Protein AF-A0A9P9ISW2-F1 (afdb_monomer_lite)

pLDDT: mean 71.32, std 23.8, range [22.38, 96.31]

Foldseek 3Di:
DDDPPPDPDPPVVVVVPPDPDDPPPDDDQPVPPPQPPDLVSNLVVVVVPLVPPWKKKKKFKDAPVQVVLVCVQFVDPVRLAPAQECVSRPADPQHPHTDMDMWIFNDGDSQKTKTAAPPALVTRPRRIGIYRDQCSRHHDSTGMGMDTDDPDPVVDDPSRNVSVVVVVQVVVVVVCVVPVCLQQFWFADPVPRDIDRNVQWDDDQQWTQDNPPRDIDGDDPVRSVVSVCVVVVNPPDD

InterPro domains:
  IPR038765 Papain-like cysteine peptidase superfamily [SSF54001] (91-131)

Organism: NCBI:txid1079267

Radius of gyration: 23.69 Å; chains: 1; bounding box: 65×44×61 Å

Secondary structure (DSSP, 8-state):
--------SSHHHHHHHS-----SSPPPPTT--PPPSSHHHHHHHHHTTSSSS-EEEEEEEEEHHHHHHHHHHHTSTTTTTSEE-TTTS----S---EEEEEEEEEEEETTEEEEE-SS-TTSTBTTEEEESSGGGG-BTTB--EEEEE-SSGGGS-HHHHHHHHHHHHHHHHHHHHH-GGGGTSEEE-TTT--EEEGGG-EEETTEEE-TTT--EEPPPHHHHHHHHHHHTT-S---

Structure (mmCIF, N/CA/C/O backbone):
data_AF-A0A9P9ISW2-F1
#
_entry.id   AF-A0A9P9ISW2-F1
#
loop_
_atom_site.group_PDB
_atom_site.id
_atom_site.type_symbol
_atom_site.label_atom_id
_atom_site.label_alt_id
_atom_site.label_comp_id
_atom_site.label_asym_id
_atom_site.label_entity_id
_atom_site.label_seq_id
_atom_site.pdbx_PDB_ins_code
_atom_site.Cartn_x
_atom_site.Cartn_y
_atom_site.Cartn_z
_atom_site.occupancy
_atom_site.B_iso_or_equiv
_atom_site.auth_seq_id
_atom_site.auth_comp_id
_atom_site.auth_asym_id
_atom_site.auth_atom_id
_atom_site.pdbx_PDB_model_num
ATOM 1 N N . MET A 1 1 ? -22.249 -27.463 6.776 1.00 26.59 1 MET A N 1
ATOM 2 C CA . MET A 1 1 ? -22.679 -26.104 6.376 1.00 26.59 1 MET A CA 1
ATOM 3 C C . MET A 1 1 ? -21.881 -25.078 7.175 1.00 26.59 1 MET A C 1
ATOM 5 O O . MET A 1 1 ? -22.293 -24.690 8.258 1.00 26.59 1 MET A O 1
ATOM 9 N N . GLN A 1 2 ? -20.700 -24.697 6.683 1.00 23.91 2 GLN A N 1
ATOM 10 C CA . GLN A 1 2 ? -19.899 -23.604 7.244 1.00 23.91 2 GLN A CA 1
ATOM 11 C C . GLN A 1 2 ? -20.317 -22.311 6.547 1.00 23.91 2 GLN A C 1
ATOM 13 O O . GLN A 1 2 ? -20.215 -22.201 5.327 1.00 23.91 2 GLN A O 1
ATOM 18 N N . ARG A 1 3 ? -20.839 -21.352 7.314 1.00 23.31 3 ARG A N 1
ATOM 19 C CA . ARG A 1 3 ? -21.157 -20.014 6.814 1.00 23.31 3 ARG A CA 1
ATOM 20 C C . ARG A 1 3 ? -19.846 -19.250 6.625 1.00 23.31 3 ARG A C 1
ATOM 22 O O . ARG A 1 3 ? -19.154 -18.959 7.596 1.00 23.31 3 ARG A O 1
ATOM 29 N N . CYS A 1 4 ? -19.502 -18.957 5.372 1.00 22.38 4 CYS A N 1
ATOM 30 C CA . CYS A 1 4 ? -18.438 -18.027 5.014 1.00 22.38 4 CYS A CA 1
ATOM 31 C C . CYS A 1 4 ? -18.773 -16.632 5.560 1.00 22.38 4 CYS A C 1
ATOM 33 O O . CYS A 1 4 ? -19.781 -16.039 5.179 1.00 22.38 4 CYS A O 1
ATOM 35 N N . GLY A 1 5 ? -17.920 -16.108 6.442 1.00 24.64 5 GLY A N 1
ATOM 36 C CA . GLY A 1 5 ? -17.960 -14.721 6.899 1.00 24.64 5 GLY A CA 1
ATOM 37 C C . GLY A 1 5 ? -17.538 -13.773 5.778 1.00 24.64 5 GLY A C 1
ATOM 38 O O . GLY A 1 5 ? -16.369 -13.406 5.660 1.00 24.64 5 GLY A O 1
ATOM 39 N N . ALA A 1 6 ? -18.496 -13.388 4.940 1.00 27.53 6 ALA A N 1
ATOM 40 C CA . ALA A 1 6 ? -18.367 -12.293 3.993 1.00 27.53 6 ALA A CA 1
ATOM 41 C C . ALA A 1 6 ? -18.384 -10.961 4.764 1.00 27.53 6 ALA A C 1
ATOM 43 O O . ALA A 1 6 ? -19.437 -10.376 4.983 1.00 27.53 6 ALA A O 1
ATOM 44 N N . GLY A 1 7 ? -17.220 -10.507 5.237 1.00 25.61 7 GLY A N 1
ATOM 45 C CA . GLY A 1 7 ? -17.133 -9.250 5.997 1.00 25.61 7 GLY A CA 1
ATOM 46 C C . GLY A 1 7 ? -15.805 -8.495 5.922 1.00 25.61 7 GLY A C 1
ATOM 47 O O . GLY A 1 7 ? -15.682 -7.437 6.525 1.00 25.61 7 GLY A O 1
ATOM 48 N N . ARG A 1 8 ? -14.795 -8.988 5.191 1.00 31.09 8 ARG A N 1
ATOM 49 C CA . ARG A 1 8 ? -13.430 -8.415 5.227 1.00 31.09 8 ARG A CA 1
ATOM 50 C C . ARG A 1 8 ? -12.858 -8.001 3.866 1.00 31.09 8 ARG A C 1
ATOM 52 O O . ARG A 1 8 ? -11.647 -7.966 3.700 1.00 31.09 8 ARG A O 1
ATOM 59 N N . ILE A 1 9 ? -13.706 -7.663 2.891 1.00 29.75 9 ILE A N 1
ATOM 60 C CA . ILE A 1 9 ? -13.245 -7.291 1.534 1.00 29.75 9 ILE A CA 1
ATOM 61 C C . ILE A 1 9 ? -13.135 -5.765 1.313 1.00 29.75 9 ILE A C 1
ATOM 63 O O . ILE A 1 9 ? -12.538 -5.328 0.336 1.00 29.75 9 ILE A O 1
ATOM 67 N N . LEU A 1 10 ? -13.593 -4.910 2.233 1.00 27.02 10 LEU A N 1
ATOM 68 C CA . LEU A 1 10 ? -13.754 -3.476 1.929 1.00 27.02 10 LEU A CA 1
ATOM 69 C C . LEU A 1 10 ? -12.647 -2.507 2.387 1.00 27.02 10 LEU A C 1
ATOM 71 O O . LEU A 1 10 ? -12.771 -1.314 2.122 1.00 27.02 10 LEU A O 1
ATOM 75 N N . LEU A 1 11 ? -11.542 -2.956 2.997 1.00 30.47 11 LEU A N 1
ATOM 76 C CA . LEU A 1 11 ? -10.527 -2.011 3.510 1.00 30.47 11 LEU A CA 1
ATOM 77 C C . LEU A 1 11 ? -9.291 -1.807 2.618 1.00 30.47 11 LEU A C 1
ATOM 79 O O . LEU A 1 11 ? -8.628 -0.779 2.734 1.00 30.47 11 LEU A O 1
ATOM 83 N N . ALA A 1 12 ? -9.003 -2.723 1.689 1.00 27.59 12 ALA A N 1
ATOM 84 C CA . ALA A 1 12 ? -7.865 -2.565 0.777 1.00 27.59 12 ALA A CA 1
ATOM 85 C C . ALA A 1 12 ? -8.138 -1.520 -0.325 1.00 27.59 12 ALA A C 1
ATOM 87 O O . ALA A 1 12 ? -7.242 -0.769 -0.702 1.00 27.59 12 ALA A O 1
ATOM 88 N N . ALA A 1 13 ? -9.387 -1.413 -0.794 1.00 26.25 13 ALA A N 1
ATOM 89 C CA . ALA A 1 13 ? -9.768 -0.449 -1.829 1.00 26.25 13 ALA A CA 1
ATOM 90 C C . ALA A 1 13 ? -9.869 0.995 -1.295 1.00 26.25 13 ALA A C 1
ATOM 92 O O . ALA A 1 13 ? -9.507 1.938 -1.993 1.00 26.25 13 ALA A O 1
ATOM 93 N N . ALA A 1 14 ? -10.277 1.181 -0.033 1.00 26.55 14 ALA A N 1
ATOM 94 C CA . ALA A 1 14 ? -10.439 2.510 0.563 1.00 26.55 14 ALA A CA 1
ATOM 95 C C . ALA A 1 14 ? -9.102 3.232 0.833 1.00 26.55 14 ALA A C 1
ATOM 97 O O . ALA A 1 14 ? -9.054 4.462 0.816 1.00 26.55 14 ALA A O 1
ATOM 98 N N . LEU A 1 15 ? -8.003 2.492 1.029 1.00 30.33 15 LEU A N 1
ATOM 99 C CA . LEU A 1 15 ? -6.664 3.070 1.207 1.00 30.33 15 LEU A CA 1
ATOM 100 C C . LEU A 1 15 ? -6.011 3.509 -0.114 1.00 30.33 15 LEU A C 1
ATOM 102 O O . LEU A 1 15 ? -5.122 4.352 -0.090 1.00 30.33 15 LEU A O 1
ATOM 106 N N . CYS A 1 16 ? -6.478 3.010 -1.264 1.00 27.55 16 CYS A N 1
ATOM 107 C CA . CYS A 1 16 ? -6.003 3.467 -2.575 1.00 27.55 16 CYS A CA 1
ATOM 108 C C . CYS A 1 16 ? -6.598 4.826 -2.990 1.00 27.55 16 CYS A C 1
ATOM 110 O O . CYS A 1 16 ? -5.984 5.549 -3.770 1.00 27.55 16 CYS A O 1
ATOM 112 N N . SER A 1 17 ? -7.762 5.211 -2.453 1.00 26.41 17 SER A N 1
ATOM 113 C CA . SER A 1 17 ? -8.453 6.458 -2.828 1.00 26.41 17 SER A CA 1
ATOM 114 C C . SER A 1 17 ? -8.320 7.596 -1.808 1.00 26.41 17 SER A C 1
ATOM 116 O O . SER A 1 17 ? -8.740 8.718 -2.084 1.00 26.41 17 SER A O 1
ATOM 118 N N . LEU A 1 18 ? -7.700 7.364 -0.647 1.00 25.70 18 LEU A N 1
ATOM 119 C CA . LEU A 1 18 ? -7.464 8.391 0.371 1.00 25.70 18 LEU A CA 1
ATOM 120 C C . LEU A 1 18 ? -5.984 8.801 0.385 1.00 25.70 18 LEU A C 1
ATOM 122 O O . LEU A 1 18 ? -5.175 8.263 1.130 1.00 25.70 18 LEU A O 1
ATOM 126 N N . ARG A 1 19 ? -5.676 9.822 -0.427 1.00 29.23 19 ARG A N 1
ATOM 127 C CA . ARG A 1 19 ? -4.396 10.553 -0.506 1.00 29.23 19 ARG A CA 1
ATOM 128 C C . ARG A 1 19 ? -3.197 9.721 -0.982 1.00 29.23 19 ARG A C 1
ATOM 130 O O . ARG A 1 19 ? -2.270 9.441 -0.227 1.00 29.23 19 ARG A O 1
ATOM 137 N N . ILE A 1 20 ? -3.107 9.556 -2.303 1.00 32.56 20 ILE A N 1
ATOM 138 C CA . ILE A 1 20 ? -1.821 9.686 -3.012 1.00 32.56 20 ILE A CA 1
ATOM 139 C C . ILE A 1 20 ? -1.392 11.152 -2.839 1.00 32.56 20 ILE A C 1
ATOM 141 O O . ILE A 1 20 ? -1.661 12.018 -3.664 1.00 32.56 20 ILE A O 1
ATOM 145 N N . GLY A 1 21 ? -0.871 11.469 -1.660 1.00 24.95 21 GLY A N 1
ATOM 146 C CA . GLY A 1 21 ? -0.574 12.823 -1.232 1.00 24.95 21 GLY A CA 1
ATOM 147 C C . GLY A 1 21 ? 0.664 12.803 -0.363 1.00 24.95 21 GLY A C 1
ATOM 148 O O . GLY A 1 21 ? 0.575 12.504 0.821 1.00 24.95 21 GLY A O 1
ATOM 149 N N . ARG A 1 22 ? 1.789 13.178 -0.981 1.00 27.50 22 ARG A N 1
ATOM 150 C CA . ARG A 1 22 ? 3.063 13.539 -0.348 1.00 27.50 22 ARG A CA 1
ATOM 151 C C . ARG A 1 22 ? 3.745 12.424 0.456 1.00 27.50 22 ARG A C 1
ATOM 153 O O . ARG A 1 22 ? 3.566 12.310 1.664 1.00 27.50 22 ARG A O 1
ATOM 160 N N . CYS A 1 23 ? 4.729 11.767 -0.157 1.00 30.98 23 CYS A N 1
ATOM 161 C CA . CYS A 1 23 ? 5.936 11.368 0.578 1.00 30.98 23 CYS A CA 1
ATOM 162 C C . CYS A 1 23 ? 6.793 12.622 0.856 1.00 30.98 23 CYS A C 1
ATOM 164 O O . CYS A 1 23 ? 7.919 12.742 0.402 1.00 30.98 23 CYS A O 1
ATOM 166 N N . SER A 1 24 ? 6.243 13.608 1.562 1.00 29.75 24 SER A N 1
ATOM 167 C CA . SER A 1 24 ? 7.017 14.714 2.132 1.00 29.75 24 SER A CA 1
ATOM 168 C C . SER A 1 24 ? 7.081 14.453 3.622 1.00 29.75 24 SER A C 1
ATOM 170 O O . SER A 1 24 ? 6.019 14.430 4.229 1.00 29.75 24 SER A O 1
ATOM 172 N N . ALA A 1 25 ? 8.283 14.216 4.161 1.00 31.30 25 ALA A N 1
ATOM 173 C CA . ALA A 1 25 ? 8.689 14.226 5.578 1.00 31.30 25 ALA A CA 1
ATOM 174 C C . ALA A 1 25 ? 7.572 14.336 6.651 1.00 31.30 25 ALA A C 1
ATOM 176 O O . ALA A 1 25 ? 7.602 15.212 7.512 1.00 31.30 25 ALA A O 1
ATOM 177 N N . GLY A 1 26 ? 6.585 13.441 6.604 1.00 27.64 26 GLY A N 1
ATOM 178 C CA . GLY A 1 26 ? 5.526 13.288 7.593 1.00 27.64 26 GLY A CA 1
ATOM 179 C C . GLY A 1 26 ? 5.940 12.263 8.647 1.00 27.64 26 GLY A C 1
ATOM 180 O O . GLY A 1 26 ? 6.892 11.506 8.425 1.00 27.64 26 GLY A O 1
ATOM 181 N N . PRO A 1 27 ? 5.268 12.230 9.810 1.00 27.89 27 PRO A N 1
ATOM 182 C CA . PRO A 1 27 ? 5.706 11.429 10.943 1.00 27.89 27 PRO A CA 1
ATOM 183 C C . PRO A 1 27 ? 5.819 9.942 10.574 1.00 27.89 27 PRO A C 1
ATOM 185 O O . PRO A 1 27 ? 4.942 9.348 9.950 1.00 27.89 27 PRO A O 1
ATOM 188 N N . ARG A 1 28 ? 6.967 9.379 10.957 1.00 30.31 28 ARG A N 1
ATOM 189 C CA . ARG A 1 28 ? 7.474 8.035 10.660 1.00 30.31 28 ARG A CA 1
ATOM 190 C C . ARG A 1 28 ? 6.452 6.948 11.030 1.00 30.31 28 ARG A C 1
ATOM 192 O O . ARG A 1 28 ? 5.996 6.899 12.169 1.00 30.31 28 ARG A O 1
ATOM 199 N N . TRP A 1 29 ? 6.145 6.041 10.101 1.00 29.84 29 TRP A N 1
ATOM 200 C CA . TRP A 1 29 ? 5.346 4.841 10.383 1.00 29.84 29 TRP A CA 1
ATOM 201 C C . TRP A 1 29 ? 6.155 3.871 11.267 1.00 29.84 29 TRP A C 1
ATOM 203 O O . TRP A 1 29 ? 7.219 3.421 10.831 1.00 29.84 29 TRP A O 1
ATOM 213 N N . PRO A 1 30 ? 5.695 3.484 12.470 1.00 30.59 30 PRO A N 1
ATOM 214 C CA . PRO A 1 30 ? 6.312 2.393 13.212 1.00 30.59 30 PRO A CA 1
ATOM 215 C C . PRO A 1 30 ? 5.841 1.079 12.577 1.00 30.59 30 PRO A C 1
ATOM 217 O O . PRO A 1 30 ? 4.700 0.666 12.749 1.00 30.59 30 PRO A O 1
ATOM 220 N N . GLY A 1 31 ? 6.702 0.490 11.747 1.00 34.34 31 GLY A N 1
ATOM 221 C CA . GLY A 1 31 ? 6.373 -0.626 10.850 1.00 34.34 31 GLY A CA 1
ATOM 222 C C . GLY A 1 31 ? 7.003 -0.480 9.462 1.00 34.34 31 GLY A C 1
ATOM 223 O O . GLY A 1 31 ? 7.200 -1.477 8.772 1.00 34.34 31 GLY A O 1
ATOM 224 N N . GLN A 1 32 ? 7.436 0.736 9.090 1.00 34.78 32 GLN A N 1
ATOM 225 C CA . GLN A 1 32 ? 8.455 0.905 8.055 1.00 34.78 32 GLN A CA 1
ATOM 226 C C . GLN A 1 32 ? 9.728 0.218 8.546 1.00 34.78 32 GLN A C 1
ATOM 228 O O . GLN A 1 32 ? 10.519 0.778 9.306 1.00 34.78 32 GLN A O 1
ATOM 233 N N . SER A 1 33 ? 9.943 -1.014 8.098 1.00 34.50 33 SER A N 1
ATOM 234 C CA . SER A 1 33 ? 11.303 -1.506 8.016 1.00 34.50 33 SER A CA 1
ATOM 235 C C . SER A 1 33 ? 11.979 -0.611 6.985 1.00 34.50 33 SER A C 1
ATOM 237 O O . SER A 1 33 ? 11.737 -0.790 5.794 1.00 34.50 33 SER A O 1
ATOM 239 N N . ARG A 1 34 ? 12.816 0.353 7.399 1.00 35.84 34 ARG A N 1
ATOM 240 C CA . ARG A 1 34 ? 13.862 0.785 6.468 1.00 35.84 34 ARG A CA 1
ATOM 241 C C . ARG A 1 34 ? 14.615 -0.489 6.134 1.00 35.84 34 ARG A C 1
ATOM 243 O O . ARG A 1 34 ? 15.133 -1.153 7.036 1.00 35.84 34 ARG A O 1
ATOM 250 N N . MET A 1 35 ? 14.574 -0.870 4.863 1.00 37.84 35 MET A N 1
ATOM 251 C CA . MET A 1 35 ? 15.479 -1.889 4.380 1.00 37.84 35 MET A CA 1
ATOM 252 C C . MET A 1 35 ? 16.894 -1.435 4.771 1.00 37.84 35 MET A C 1
ATOM 254 O O . MET A 1 35 ? 17.208 -0.248 4.629 1.00 37.84 35 MET A O 1
ATOM 258 N N . PRO A 1 36 ? 17.700 -2.314 5.381 1.00 35.34 36 PRO A N 1
ATOM 259 C CA . PRO A 1 36 ? 19.075 -1.988 5.722 1.00 35.34 36 PRO A CA 1
ATOM 260 C C . PRO A 1 36 ? 19.787 -1.465 4.476 1.00 35.34 36 PRO A C 1
ATOM 262 O O . PRO A 1 36 ? 19.627 -2.014 3.394 1.00 35.34 36 PRO A O 1
ATOM 265 N N . THR A 1 37 ? 20.563 -0.397 4.625 1.00 35.12 37 THR A N 1
ATOM 266 C CA . THR A 1 37 ? 21.228 0.300 3.513 1.00 35.12 37 THR A CA 1
ATOM 267 C C . THR A 1 37 ? 22.351 -0.513 2.864 1.00 35.12 37 THR A C 1
ATOM 269 O O . THR A 1 37 ? 22.979 -0.029 1.929 1.00 35.12 37 THR A O 1
ATOM 272 N N . SER A 1 38 ? 22.635 -1.728 3.350 1.00 36.19 38 SER A N 1
ATOM 273 C CA . SER A 1 38 ? 23.577 -2.638 2.703 1.00 36.19 38 SER A CA 1
ATOM 274 C C . SER A 1 38 ? 22.836 -3.614 1.791 1.00 36.19 38 SER A C 1
ATOM 276 O O . SER A 1 38 ? 21.934 -4.345 2.211 1.00 36.19 38 SER A O 1
ATOM 278 N N . THR A 1 39 ? 23.254 -3.642 0.528 1.00 42.94 39 THR A N 1
ATOM 279 C CA . THR A 1 39 ? 22.720 -4.482 -0.552 1.00 42.94 39 THR A CA 1
ATOM 280 C C . THR A 1 39 ? 22.591 -5.948 -0.121 1.00 42.94 39 THR A C 1
ATOM 282 O O . THR A 1 39 ? 21.553 -6.571 -0.331 1.00 42.94 39 THR A O 1
ATOM 285 N N . THR A 1 40 ? 23.576 -6.479 0.608 1.00 37.28 40 THR A N 1
ATOM 286 C CA . THR A 1 40 ? 23.607 -7.870 1.094 1.00 37.28 40 THR A CA 1
ATOM 287 C C . THR A 1 40 ? 22.449 -8.229 2.038 1.00 37.28 40 THR A C 1
ATOM 289 O O . THR A 1 40 ? 21.964 -9.359 2.024 1.00 37.28 40 THR A O 1
ATOM 292 N N . SER A 1 41 ? 21.962 -7.286 2.851 1.00 47.19 41 SER A N 1
ATOM 293 C CA . SER A 1 41 ? 20.893 -7.550 3.825 1.00 47.19 41 SER A CA 1
ATOM 294 C C . SER A 1 41 ? 19.486 -7.422 3.218 1.00 47.19 41 SER A C 1
ATOM 296 O O . SER A 1 41 ? 18.560 -8.112 3.654 1.00 47.19 41 SER A O 1
ATOM 298 N N . ILE A 1 42 ? 19.335 -6.621 2.157 1.00 50.16 42 ILE A N 1
ATOM 299 C CA . ILE A 1 42 ? 18.095 -6.498 1.374 1.00 50.16 42 ILE A CA 1
ATOM 300 C C . ILE A 1 42 ? 17.803 -7.808 0.638 1.00 50.16 42 ILE A C 1
ATOM 302 O O . ILE A 1 42 ? 16.707 -8.351 0.772 1.00 50.16 42 ILE A O 1
ATOM 306 N N . TYR A 1 43 ? 18.795 -8.369 -0.060 1.00 46.81 43 TYR A N 1
ATOM 307 C CA . TYR A 1 43 ? 18.636 -9.619 -0.809 1.00 46.81 43 TYR A CA 1
ATOM 308 C C . TYR A 1 43 ? 18.405 -10.831 0.098 1.00 46.81 43 TYR A C 1
ATOM 310 O O . TYR A 1 43 ? 17.552 -11.663 -0.199 1.00 46.81 43 TYR A O 1
ATOM 318 N N . ALA A 1 44 ? 19.075 -10.902 1.254 1.00 48.94 44 ALA A N 1
ATOM 319 C CA . ALA A 1 44 ? 18.837 -11.968 2.229 1.00 48.94 44 ALA A CA 1
ATOM 320 C C . ALA A 1 44 ? 17.411 -11.926 2.814 1.00 48.94 44 ALA A C 1
ATOM 322 O O . ALA A 1 44 ? 16.827 -12.970 3.117 1.00 48.94 44 ALA A O 1
ATOM 323 N N . ARG A 1 45 ? 16.832 -10.726 2.963 1.00 52.03 45 ARG A N 1
ATOM 324 C CA . ARG A 1 45 ? 15.470 -10.544 3.479 1.00 52.03 45 ARG A CA 1
ATOM 325 C C . ARG A 1 45 ? 14.409 -10.722 2.391 1.00 52.03 45 ARG A C 1
ATOM 327 O O . ARG A 1 45 ? 13.398 -11.354 2.662 1.00 52.03 45 ARG A O 1
ATOM 334 N N . LEU A 1 46 ? 14.636 -10.238 1.171 1.00 51.66 46 LEU A N 1
ATOM 335 C CA . LEU A 1 46 ? 13.720 -10.436 0.041 1.00 51.66 46 LEU A CA 1
ATOM 336 C C . LEU A 1 46 ? 13.721 -11.892 -0.457 1.00 51.66 46 LEU A C 1
ATOM 338 O O . LEU A 1 46 ? 12.651 -12.449 -0.696 1.00 51.66 46 LEU A O 1
ATOM 342 N N . GLY A 1 47 ? 14.892 -12.532 -0.532 1.00 50.09 47 GLY A N 1
ATOM 343 C CA . GLY A 1 47 ? 15.059 -13.911 -1.003 1.00 50.09 47 GLY A CA 1
ATOM 344 C C . GLY A 1 47 ? 14.428 -14.960 -0.081 1.00 50.09 47 GLY A C 1
ATOM 345 O O . GLY A 1 47 ? 13.700 -15.829 -0.550 1.00 50.09 47 GLY A O 1
ATOM 346 N N . ASN A 1 48 ? 14.594 -14.834 1.242 1.00 45.22 48 ASN A N 1
ATOM 347 C CA . ASN A 1 48 ? 13.971 -15.746 2.218 1.00 45.22 48 ASN A CA 1
ATOM 348 C C . ASN A 1 48 ? 12.443 -15.602 2.335 1.00 45.22 48 ASN A C 1
ATOM 350 O O . ASN A 1 48 ? 11.814 -16.348 3.082 1.00 45.22 48 ASN A O 1
ATOM 354 N N . LEU A 1 49 ? 11.836 -14.622 1.662 1.00 47.22 49 LEU A N 1
ATOM 355 C CA . LEU A 1 49 ? 10.429 -14.278 1.843 1.00 47.22 49 LEU A CA 1
ATOM 356 C C . LEU A 1 49 ? 9.596 -14.343 0.558 1.00 47.22 49 LEU A C 1
ATOM 358 O O . LEU A 1 49 ? 8.400 -14.070 0.631 1.00 47.22 49 LEU A O 1
ATOM 362 N N . LEU A 1 50 ? 10.184 -14.692 -0.589 1.00 52.34 50 LEU A N 1
ATOM 363 C CA . LEU A 1 50 ? 9.428 -15.151 -1.767 1.00 52.34 50 LEU A CA 1
ATOM 364 C C . LEU A 1 50 ? 8.997 -16.626 -1.632 1.00 52.34 50 LEU A C 1
ATOM 366 O O . LEU A 1 50 ? 8.190 -17.110 -2.415 1.00 52.34 50 LEU A O 1
ATOM 370 N N . THR A 1 51 ? 9.507 -17.330 -0.616 1.00 48.12 51 THR A N 1
ATOM 371 C CA . THR A 1 51 ? 9.136 -18.708 -0.248 1.00 48.12 51 THR A CA 1
ATOM 372 C C . THR A 1 51 ? 7.917 -18.783 0.678 1.00 48.12 51 THR A C 1
ATOM 374 O O . THR A 1 51 ? 7.368 -19.860 0.895 1.00 48.12 51 THR A O 1
ATOM 377 N N . ARG A 1 52 ? 7.476 -17.646 1.230 1.00 52.97 52 ARG A N 1
ATOM 378 C CA . ARG A 1 52 ? 6.197 -17.501 1.941 1.00 52.97 52 ARG A CA 1
ATOM 379 C C . ARG A 1 52 ? 5.227 -16.840 0.965 1.00 52.97 52 ARG A C 1
ATOM 381 O O . ARG A 1 52 ? 5.649 -15.962 0.224 1.00 52.97 52 ARG A O 1
ATOM 388 N N . GLU A 1 53 ? 3.945 -17.201 0.984 1.00 60.09 53 GLU A N 1
ATOM 389 C CA . GLU A 1 53 ? 2.883 -16.636 0.119 1.00 60.09 53 GLU A CA 1
ATOM 390 C C . GLU A 1 53 ? 2.587 -15.132 0.368 1.00 60.09 53 GLU A C 1
ATOM 392 O O . GLU A 1 53 ? 1.481 -14.643 0.141 1.00 60.09 53 GLU A O 1
ATOM 397 N N . ILE A 1 54 ? 3.561 -14.368 0.861 1.00 65.75 54 ILE A N 1
ATOM 398 C CA . ILE A 1 54 ? 3.459 -12.938 1.121 1.00 65.75 54 ILE A CA 1
ATOM 399 C C . ILE A 1 54 ? 3.722 -12.210 -0.193 1.00 65.75 54 ILE A C 1
ATOM 401 O O . ILE A 1 54 ? 4.840 -12.208 -0.715 1.00 65.75 54 ILE A O 1
ATOM 405 N N . ARG A 1 55 ? 2.689 -11.550 -0.718 1.00 77.94 55 ARG A N 1
ATOM 406 C CA . ARG A 1 55 ? 2.841 -10.663 -1.872 1.00 77.94 55 ARG A CA 1
ATOM 407 C C . ARG A 1 55 ? 3.515 -9.373 -1.423 1.00 77.94 55 ARG A C 1
ATOM 409 O O . ARG A 1 55 ? 3.159 -8.812 -0.389 1.00 77.94 55 ARG A O 1
ATOM 416 N N . ARG A 1 56 ? 4.463 -8.881 -2.219 1.00 85.25 56 ARG A N 1
ATOM 417 C CA . ARG A 1 56 ? 5.113 -7.590 -1.982 1.00 85.25 56 ARG A CA 1
ATOM 418 C C . ARG A 1 56 ? 4.690 -6.584 -3.023 1.00 85.25 56 ARG A C 1
ATOM 420 O O . ARG A 1 56 ? 4.848 -6.827 -4.216 1.00 85.25 56 ARG A O 1
ATOM 427 N N . LEU A 1 57 ? 4.194 -5.448 -2.558 1.00 92.38 57 LEU A N 1
ATOM 428 C CA . LEU A 1 57 ? 4.050 -4.274 -3.400 1.00 92.38 57 LEU A CA 1
ATOM 429 C C . LEU A 1 57 ? 5.346 -3.485 -3.355 1.00 92.38 57 LEU A C 1
ATOM 431 O O . LEU A 1 57 ? 5.988 -3.388 -2.308 1.00 92.38 57 LEU A O 1
ATOM 435 N N . ALA A 1 58 ? 5.704 -2.907 -4.487 1.00 93.69 58 ALA A N 1
ATOM 436 C CA . ALA A 1 58 ? 6.716 -1.885 -4.559 1.00 93.69 58 ALA A CA 1
ATOM 437 C C . ALA A 1 58 ? 6.101 -0.604 -5.105 1.00 93.69 58 ALA A C 1
ATOM 439 O O . ALA A 1 58 ? 5.273 -0.635 -6.016 1.00 93.69 58 ALA A O 1
ATOM 440 N N . THR A 1 59 ? 6.509 0.521 -4.539 1.00 94.81 59 THR A N 1
ATOM 441 C CA . THR A 1 59 ? 6.113 1.843 -5.008 1.00 94.81 59 THR A CA 1
ATOM 442 C C . THR A 1 59 ? 7.351 2.612 -5.395 1.00 94.81 59 THR A C 1
ATOM 444 O O . THR A 1 59 ? 8.331 2.603 -4.650 1.00 94.81 59 THR A O 1
ATOM 447 N N . PHE A 1 60 ? 7.288 3.318 -6.509 1.00 93.62 60 PHE A N 1
ATOM 448 C CA . PHE A 1 60 ? 8.348 4.214 -6.940 1.00 93.62 60 PHE A CA 1
ATOM 449 C C . PHE A 1 60 ? 7.738 5.499 -7.488 1.00 93.62 60 PHE A C 1
ATOM 451 O O . PHE A 1 60 ? 6.546 5.555 -7.794 1.00 93.62 60 PHE A O 1
ATOM 458 N N . HIS A 1 61 ? 8.551 6.541 -7.577 1.00 92.75 61 HIS A N 1
ATOM 459 C CA . HIS A 1 61 ? 8.163 7.824 -8.138 1.00 92.75 61 HIS A CA 1
ATOM 460 C C . HIS A 1 61 ? 9.234 8.246 -9.123 1.00 92.75 61 HIS A C 1
ATOM 462 O O . HIS A 1 61 ? 10.410 8.231 -8.779 1.00 92.75 61 HIS A O 1
ATOM 468 N N . LEU A 1 62 ? 8.830 8.655 -10.320 1.00 91.81 62 LEU A N 1
ATOM 469 C CA . LEU A 1 62 ? 9.748 9.197 -11.314 1.00 91.81 62 LEU A CA 1
ATOM 470 C C . LEU A 1 62 ? 9.364 10.632 -11.635 1.00 91.81 62 LEU A C 1
ATOM 472 O O . LEU A 1 62 ? 8.182 10.995 -11.597 1.00 91.81 62 LEU A O 1
ATOM 476 N N . SER A 1 63 ? 10.376 11.431 -11.970 1.00 91.12 63 SER A N 1
ATOM 477 C CA . SER A 1 63 ? 10.151 12.732 -12.586 1.00 91.12 63 SER A CA 1
ATOM 478 C C . SER A 1 63 ? 9.518 12.562 -13.972 1.00 91.12 63 SER A C 1
ATOM 480 O O . SER A 1 63 ? 9.453 11.451 -14.507 1.00 91.12 63 SER A O 1
ATOM 482 N N . LYS A 1 64 ? 9.080 13.654 -14.603 1.00 90.44 64 LYS A N 1
ATOM 483 C CA . LYS A 1 64 ? 8.590 13.617 -15.985 1.00 90.44 64 LYS A CA 1
ATOM 484 C C . LYS A 1 64 ? 9.634 13.018 -16.939 1.00 90.44 64 LYS A C 1
ATOM 486 O O . LYS A 1 64 ? 9.305 12.102 -17.687 1.00 90.44 64 LYS A O 1
ATOM 491 N N . SER A 1 65 ? 10.886 13.472 -16.867 1.00 89.88 65 SER A N 1
ATOM 492 C CA . SER A 1 65 ? 11.994 12.918 -17.659 1.00 89.88 65 SER A CA 1
ATOM 493 C C . SER A 1 65 ? 12.295 11.463 -17.288 1.00 89.88 65 SER A C 1
ATOM 495 O O . SER A 1 65 ? 12.484 10.631 -18.171 1.00 89.88 65 SER A O 1
ATOM 497 N N . GLY A 1 66 ? 12.250 11.112 -15.999 1.00 92.06 66 GLY A N 1
ATOM 498 C CA . GLY A 1 66 ? 12.388 9.729 -15.540 1.00 92.06 66 GLY A CA 1
ATOM 499 C C . GLY A 1 66 ? 11.343 8.801 -16.165 1.00 92.06 66 GLY A C 1
ATOM 500 O O . GLY A 1 66 ? 11.684 7.721 -16.642 1.00 92.06 66 GLY A O 1
ATOM 501 N N . TRP A 1 67 ? 10.084 9.242 -16.243 1.00 93.19 67 TRP A N 1
ATOM 502 C CA . TRP A 1 67 ? 9.027 8.519 -16.951 1.00 93.19 67 TRP A CA 1
ATOM 503 C C . TRP A 1 67 ? 9.288 8.404 -18.455 1.00 93.19 67 TRP A C 1
ATOM 505 O O . TRP A 1 67 ? 8.975 7.365 -19.038 1.00 93.19 67 TRP A O 1
ATOM 515 N N . GLU A 1 68 ? 9.870 9.423 -19.089 1.00 92.44 68 GLU A N 1
ATOM 516 C CA . GLU A 1 68 ? 10.254 9.376 -20.504 1.00 92.44 68 GLU A CA 1
ATOM 517 C C . GLU A 1 68 ? 11.368 8.348 -20.759 1.00 92.44 68 GLU A C 1
ATOM 519 O O . GLU A 1 68 ? 11.245 7.554 -21.693 1.00 92.44 68 GLU A O 1
ATOM 524 N N . TYR A 1 69 ? 12.414 8.301 -19.925 1.00 92.62 69 TYR A N 1
ATOM 525 C CA . TYR A 1 69 ? 13.472 7.284 -20.019 1.00 92.62 69 TYR A CA 1
ATOM 526 C C . TYR A 1 69 ? 12.929 5.877 -19.779 1.00 92.62 69 TYR A C 1
ATOM 528 O O . TYR A 1 69 ? 13.143 4.983 -20.600 1.00 92.62 69 TYR A O 1
ATOM 536 N N . PHE A 1 70 ? 12.149 5.708 -18.710 1.00 93.50 70 PHE A N 1
ATOM 537 C CA . PHE A 1 70 ? 11.509 4.444 -18.361 1.00 93.50 70 PHE A CA 1
ATOM 538 C C . PHE A 1 70 ? 10.634 3.920 -19.506 1.00 93.50 70 PHE A C 1
ATOM 540 O O . PHE A 1 70 ? 10.760 2.771 -19.930 1.00 93.50 70 PHE A O 1
ATOM 547 N N . SER A 1 71 ? 9.779 4.785 -20.058 1.00 91.62 71 SER A N 1
ATOM 548 C CA . SER A 1 71 ? 8.877 4.425 -21.156 1.00 91.62 71 SER A CA 1
ATOM 549 C C . SER A 1 71 ? 9.635 4.137 -22.448 1.00 91.62 71 SER A C 1
ATOM 551 O O . SER A 1 71 ? 9.246 3.243 -23.192 1.00 91.62 71 SER A O 1
ATOM 553 N N . ARG A 1 72 ? 10.728 4.859 -22.720 1.00 90.94 72 ARG A N 1
ATOM 554 C CA . ARG A 1 72 ? 11.573 4.619 -23.896 1.00 90.94 72 ARG A CA 1
ATOM 555 C C . ARG A 1 72 ? 12.270 3.265 -23.815 1.00 90.94 72 ARG A C 1
ATOM 557 O O . ARG A 1 72 ? 12.255 2.531 -24.797 1.00 90.94 72 ARG A O 1
ATOM 564 N N . HIS A 1 73 ? 12.838 2.923 -22.659 1.00 89.25 73 HIS A N 1
ATOM 565 C CA . HIS A 1 73 ? 13.513 1.641 -22.469 1.00 89.25 73 HIS A CA 1
ATOM 566 C C . HIS A 1 73 ? 12.521 0.470 -22.496 1.00 89.25 73 HIS A C 1
ATOM 568 O O . HIS A 1 73 ? 12.794 -0.554 -23.106 1.00 89.25 73 HIS A O 1
ATOM 574 N N . LEU A 1 74 ? 11.338 0.595 -21.896 1.00 89.44 74 LEU A N 1
ATOM 575 C CA . LEU A 1 74 ? 10.377 -0.518 -21.842 1.00 89.44 74 LEU A CA 1
ATOM 576 C C . LEU A 1 74 ? 9.385 -0.543 -23.013 1.00 89.44 74 LEU A C 1
ATOM 578 O O . LEU A 1 74 ? 8.597 -1.478 -23.137 1.00 89.44 74 LEU A O 1
ATOM 582 N N . GLY A 1 75 ? 9.421 0.473 -23.875 1.00 81.88 75 GLY A N 1
ATOM 583 C CA . GLY A 1 75 ? 8.538 0.617 -25.029 1.00 81.88 75 GLY A CA 1
ATOM 584 C C . GLY A 1 75 ? 9.018 -0.082 -26.301 1.00 81.88 75 GLY A C 1
ATOM 585 O O . GLY A 1 75 ? 8.278 -0.084 -27.282 1.00 81.88 75 GLY A O 1
ATOM 586 N N . THR A 1 76 ? 10.224 -0.663 -26.321 1.00 83.75 76 THR A N 1
ATOM 587 C CA . THR A 1 76 ? 10.736 -1.402 -27.490 1.00 83.75 76 THR A CA 1
ATOM 588 C C . THR A 1 76 ? 10.933 -2.879 -27.172 1.00 83.75 76 THR A C 1
ATOM 590 O O . THR A 1 76 ? 11.430 -3.217 -26.100 1.00 83.75 76 THR A O 1
ATOM 593 N N . GLU A 1 77 ? 10.590 -3.771 -28.107 1.00 82.44 77 GLU A N 1
ATOM 594 C CA . GLU A 1 77 ? 10.733 -5.224 -27.903 1.00 82.44 77 GLU A CA 1
ATOM 595 C C . GLU A 1 77 ? 12.179 -5.647 -27.605 1.00 82.44 77 GLU A C 1
ATOM 597 O O . GLU A 1 77 ? 12.403 -6.589 -26.846 1.00 82.44 77 GLU A O 1
ATOM 602 N N . ALA A 1 78 ? 13.161 -4.935 -28.171 1.00 85.94 78 ALA A N 1
ATOM 603 C CA . ALA A 1 78 ? 14.580 -5.236 -27.999 1.00 85.94 78 ALA A CA 1
ATOM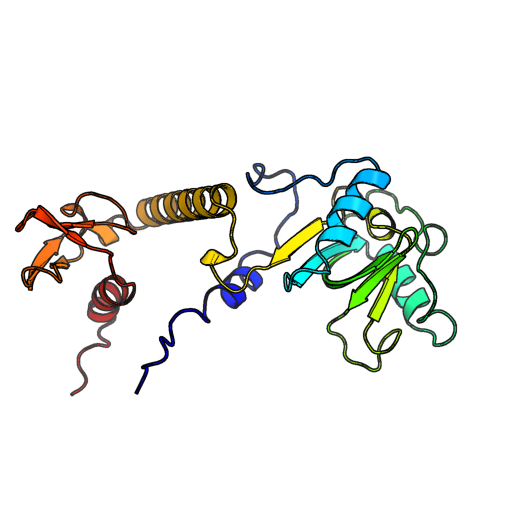 604 C C . ALA A 1 78 ? 15.064 -5.017 -26.557 1.00 85.94 78 ALA A C 1
ATOM 606 O O . ALA A 1 78 ? 15.941 -5.739 -26.087 1.00 85.94 78 ALA A O 1
ATOM 607 N N . THR A 1 79 ? 14.498 -4.031 -25.858 1.00 89.56 79 THR A N 1
ATOM 608 C CA . THR A 1 79 ? 14.945 -3.611 -24.522 1.00 89.56 79 THR A CA 1
ATOM 609 C C . THR A 1 79 ? 13.958 -3.969 -23.414 1.00 89.56 79 THR A C 1
ATOM 611 O O . THR A 1 79 ? 14.360 -4.084 -22.265 1.00 89.56 79 THR A O 1
ATOM 614 N N . ALA A 1 80 ? 12.692 -4.251 -23.735 1.00 88.12 80 ALA A N 1
ATOM 615 C CA . ALA A 1 80 ? 11.645 -4.593 -22.766 1.00 88.12 80 ALA A CA 1
ATOM 616 C C . ALA A 1 80 ? 11.974 -5.797 -21.862 1.00 88.12 80 ALA A C 1
ATOM 618 O O . ALA A 1 80 ? 11.468 -5.882 -20.744 1.00 88.12 80 ALA A O 1
ATOM 619 N N . LYS A 1 81 ? 12.817 -6.720 -22.344 1.00 91.69 81 LYS A N 1
ATOM 620 C CA . LYS A 1 81 ? 13.254 -7.923 -21.613 1.00 91.69 81 LYS A CA 1
ATOM 621 C C . LYS A 1 81 ? 14.580 -7.748 -20.875 1.00 91.69 81 LYS A C 1
ATOM 623 O O . LYS A 1 81 ? 15.017 -8.665 -20.180 1.00 91.69 81 LYS A O 1
ATOM 628 N N . LEU A 1 82 ? 15.250 -6.614 -21.063 1.00 93.94 82 LEU A N 1
ATOM 629 C CA . LEU A 1 82 ? 16.526 -6.336 -20.422 1.00 93.94 82 LEU A CA 1
ATOM 630 C C . LEU A 1 82 ? 16.310 -5.837 -18.993 1.00 93.94 82 LEU A C 1
ATOM 632 O O . LEU A 1 82 ? 15.237 -5.371 -18.608 1.00 93.94 82 LEU A O 1
ATOM 636 N N . VAL A 1 83 ? 17.357 -5.978 -18.186 1.00 95.38 83 VAL A N 1
ATOM 637 C CA . VAL A 1 83 ? 17.392 -5.404 -16.845 1.00 95.38 83 VAL A CA 1
ATOM 638 C C . VAL A 1 83 ? 17.670 -3.913 -16.988 1.00 95.38 83 VAL A C 1
ATOM 640 O O . VAL A 1 83 ? 18.704 -3.536 -17.528 1.00 95.38 83 VAL A O 1
ATOM 643 N N . LEU A 1 84 ? 16.759 -3.081 -16.487 1.00 94.81 84 LEU A N 1
ATOM 644 C CA . LEU A 1 84 ? 16.922 -1.634 -16.443 1.00 94.81 84 LEU A CA 1
ATOM 645 C C . LEU A 1 84 ? 18.027 -1.276 -15.440 1.00 94.81 84 LEU A C 1
ATOM 647 O O . LEU A 1 84 ? 17.944 -1.635 -14.260 1.00 94.81 84 LEU A O 1
ATOM 651 N N . THR A 1 85 ? 19.046 -0.562 -15.907 1.00 94.50 85 THR A N 1
ATOM 652 C CA . THR A 1 85 ? 20.232 -0.196 -15.122 1.00 94.50 85 THR A CA 1
ATOM 653 C C . THR A 1 85 ? 20.288 1.303 -14.837 1.00 94.50 85 THR A C 1
ATOM 655 O O . THR A 1 85 ? 19.486 2.099 -15.333 1.00 94.50 85 THR A O 1
ATOM 658 N N . ARG A 1 86 ? 21.293 1.730 -14.063 1.00 90.50 86 ARG A N 1
ATOM 659 C CA . ARG A 1 86 ? 21.541 3.157 -13.800 1.00 90.50 86 ARG A CA 1
ATOM 660 C C . ARG A 1 86 ? 21.856 3.947 -15.074 1.00 90.50 86 ARG A C 1
ATOM 662 O O . ARG A 1 86 ? 21.581 5.142 -15.116 1.00 90.50 86 ARG A O 1
ATOM 669 N N . GLN A 1 87 ? 22.435 3.303 -16.090 1.00 90.25 87 GLN A N 1
ATOM 670 C CA . GLN A 1 87 ? 22.749 3.953 -17.368 1.00 90.25 87 GLN A CA 1
ATOM 671 C C . GLN A 1 87 ? 21.480 4.264 -18.167 1.00 90.25 87 GLN A C 1
ATOM 673 O O . GLN A 1 87 ? 21.415 5.292 -18.836 1.00 90.25 87 GLN A O 1
ATOM 678 N N . ASP A 1 88 ? 20.461 3.413 -18.043 1.00 91.06 88 ASP A N 1
ATOM 679 C CA . ASP A 1 88 ? 19.155 3.604 -18.679 1.00 91.06 88 ASP A CA 1
ATOM 680 C C . ASP A 1 88 ? 18.293 4.644 -17.948 1.00 91.06 88 ASP A C 1
ATOM 682 O O . ASP A 1 88 ? 17.446 5.294 -18.558 1.00 91.06 88 ASP A O 1
ATOM 686 N N . MET A 1 89 ? 18.522 4.798 -16.640 1.00 90.88 89 MET A N 1
ATOM 687 C CA . MET A 1 89 ? 17.823 5.720 -15.742 1.00 90.88 89 MET A CA 1
ATOM 688 C C . MET A 1 89 ? 18.794 6.765 -15.168 1.00 90.88 89 MET A C 1
ATOM 690 O O . MET A 1 89 ? 19.190 6.673 -13.994 1.00 90.88 89 MET A O 1
ATOM 694 N N . PRO A 1 90 ? 19.212 7.772 -15.957 1.00 84.12 90 PRO A N 1
ATOM 695 C CA . PRO A 1 90 ? 20.113 8.814 -15.472 1.00 84.12 90 PRO A CA 1
ATOM 696 C C . PRO A 1 90 ? 19.546 9.520 -14.228 1.00 84.12 90 PRO A C 1
ATOM 698 O O . PRO A 1 90 ? 18.335 9.629 -14.039 1.00 84.12 90 PRO A O 1
ATOM 701 N N . VAL A 1 91 ? 20.435 9.914 -13.306 1.00 71.69 91 VAL A N 1
ATOM 702 C CA . VAL A 1 91 ? 20.038 10.652 -12.093 1.00 71.69 91 VAL A CA 1
ATOM 703 C C . VAL A 1 91 ? 19.620 12.046 -12.514 1.00 71.69 91 VAL A C 1
ATOM 705 O O . VAL A 1 91 ? 20.447 12.840 -12.958 1.00 71.69 91 VAL A O 1
ATOM 708 N N . GLU A 1 92 ? 18.345 12.349 -12.331 1.00 67.81 92 GLU A N 1
ATOM 709 C CA . GLU A 1 92 ? 17.837 13.680 -12.608 1.00 67.81 92 GLU A CA 1
ATOM 710 C C . GLU A 1 92 ? 18.122 14.614 -11.416 1.00 67.81 92 GLU A C 1
ATOM 712 O O . GLU A 1 92 ? 18.109 14.170 -10.258 1.00 67.81 92 GLU A O 1
ATOM 717 N N . PRO A 1 93 ? 18.366 15.918 -11.662 1.00 60.84 93 PRO A N 1
ATOM 718 C CA . PRO A 1 93 ? 18.347 16.934 -10.609 1.00 60.84 93 PRO A CA 1
ATOM 719 C C . PRO A 1 93 ? 16.992 16.919 -9.883 1.00 60.84 93 PRO A C 1
ATOM 721 O O . PRO A 1 93 ? 16.080 16.222 -10.312 1.00 60.84 93 PRO A O 1
ATOM 724 N N . SER A 1 94 ? 16.858 17.655 -8.772 1.00 68.12 94 SER A N 1
ATOM 725 C CA . SER A 1 94 ? 15.721 17.622 -7.827 1.00 68.12 94 SER A CA 1
ATOM 726 C C . SER A 1 94 ? 14.365 18.089 -8.400 1.00 68.12 94 SER A C 1
ATOM 728 O O . SER A 1 94 ? 13.688 18.938 -7.818 1.00 68.12 94 SER A O 1
ATOM 730 N N . ASP A 1 95 ? 13.978 17.562 -9.554 1.00 70.62 95 ASP A N 1
ATOM 731 C CA . ASP A 1 95 ? 12.700 17.731 -10.195 1.00 70.62 95 ASP A CA 1
ATOM 732 C C . ASP A 1 95 ? 11.689 16.813 -9.514 1.00 70.62 95 ASP A C 1
ATOM 734 O O . ASP A 1 95 ? 11.807 15.587 -9.494 1.00 70.62 95 ASP A O 1
ATOM 738 N N . THR A 1 96 ? 10.689 17.454 -8.927 1.00 72.06 96 THR A N 1
ATOM 739 C CA . THR A 1 96 ? 9.560 16.786 -8.280 1.00 72.06 96 THR A CA 1
ATOM 740 C C . THR A 1 96 ? 8.336 16.742 -9.191 1.00 72.06 96 THR A C 1
ATOM 742 O O . THR A 1 96 ? 7.296 16.222 -8.790 1.00 72.06 96 THR A O 1
ATOM 745 N N . SER A 1 97 ? 8.439 17.271 -10.418 1.00 80.06 97 SER A N 1
ATOM 746 C CA . SER A 1 97 ? 7.410 17.150 -11.442 1.00 80.06 97 SER A CA 1
ATOM 747 C C . SER A 1 97 ? 7.353 15.698 -11.899 1.00 80.06 97 SER A C 1
ATOM 749 O O . SER A 1 97 ? 8.351 15.152 -12.349 1.00 80.06 97 SER A O 1
ATOM 751 N N . GLY A 1 98 ? 6.222 15.017 -11.726 1.00 86.88 98 GLY A N 1
ATOM 752 C CA . GLY A 1 98 ? 6.166 13.586 -12.002 1.00 86.88 98 GLY A CA 1
ATOM 753 C C . GLY A 1 98 ? 4.987 12.873 -11.366 1.00 86.88 98 GLY A C 1
ATOM 754 O O . GLY A 1 98 ? 3.960 13.481 -11.056 1.00 86.88 98 GLY A O 1
ATOM 755 N N . GLY A 1 99 ? 5.141 11.561 -11.207 1.00 89.81 99 GLY A N 1
ATOM 756 C CA . GLY A 1 99 ? 4.091 10.690 -10.698 1.00 89.81 99 GLY A CA 1
ATOM 757 C C . GLY A 1 99 ? 4.638 9.433 -10.037 1.00 89.81 99 GLY A C 1
ATOM 758 O O . GLY A 1 99 ? 5.704 8.929 -10.398 1.00 89.81 99 GLY A O 1
ATOM 759 N N . GLY A 1 100 ? 3.881 8.937 -9.060 1.00 92.62 100 GLY A N 1
ATOM 760 C CA . GLY A 1 100 ? 4.131 7.661 -8.399 1.00 92.62 100 GLY A CA 1
ATOM 761 C C . GLY A 1 100 ? 3.403 6.510 -9.084 1.00 92.62 100 GLY A C 1
ATOM 762 O O . GLY A 1 100 ? 2.342 6.708 -9.673 1.00 92.62 100 GLY A O 1
ATOM 763 N N . HIS A 1 101 ? 3.949 5.304 -8.963 1.00 95.44 101 HIS A N 1
ATOM 764 C CA . HIS A 1 101 ? 3.328 4.078 -9.458 1.00 95.44 101 HIS A CA 1
ATOM 765 C C . HIS A 1 101 ? 3.531 2.909 -8.495 1.00 95.44 101 HIS A C 1
ATOM 767 O O . HIS A 1 101 ? 4.460 2.909 -7.683 1.00 95.44 101 HIS A O 1
ATOM 773 N N . VAL A 1 102 ? 2.641 1.920 -8.579 1.00 94.94 102 VAL A N 1
ATOM 774 C CA . VAL A 1 102 ? 2.631 0.727 -7.724 1.00 94.94 102 VAL A CA 1
ATOM 775 C C . VAL A 1 102 ? 2.706 -0.524 -8.588 1.00 94.94 102 VAL A C 1
ATOM 777 O O . VAL A 1 102 ? 1.936 -0.689 -9.532 1.00 94.94 102 VAL A O 1
ATOM 780 N N . VAL A 1 103 ? 3.616 -1.426 -8.235 1.00 95.00 103 VAL A N 1
ATOM 781 C CA . VAL A 1 103 ? 3.881 -2.687 -8.939 1.00 95.00 103 VAL A CA 1
ATOM 782 C C . VAL A 1 103 ? 4.031 -3.830 -7.936 1.00 95.00 103 VAL A C 1
ATOM 784 O O . VAL A 1 103 ? 4.179 -3.601 -6.735 1.00 95.00 103 VAL A O 1
ATOM 787 N N . VAL A 1 104 ? 3.985 -5.076 -8.403 1.00 94.06 104 VAL A N 1
ATOM 788 C CA . VAL A 1 104 ? 4.159 -6.261 -7.547 1.00 94.06 104 VAL A CA 1
ATOM 789 C C . VAL A 1 104 ? 5.566 -6.821 -7.730 1.00 94.06 104 VAL A C 1
ATOM 791 O O . VAL A 1 104 ? 5.958 -7.141 -8.847 1.00 94.06 104 VAL A O 1
ATOM 794 N N . LEU A 1 105 ? 6.322 -7.001 -6.649 1.00 93.31 105 LEU A N 1
ATOM 795 C CA . LEU A 1 105 ? 7.597 -7.716 -6.698 1.00 93.31 105 LEU A CA 1
ATOM 796 C C . LEU A 1 105 ? 7.329 -9.220 -6.832 1.00 93.31 105 LEU A C 1
ATOM 798 O O . LEU A 1 105 ? 6.726 -9.829 -5.949 1.00 93.31 105 LEU A O 1
ATOM 802 N N . THR A 1 106 ? 7.781 -9.809 -7.938 1.00 91.81 106 THR A N 1
ATOM 803 C CA . THR A 1 106 ? 7.547 -11.225 -8.287 1.00 91.81 106 THR A CA 1
ATOM 804 C C . THR A 1 106 ? 8.823 -12.060 -8.347 1.00 91.81 106 THR A C 1
ATOM 806 O O . THR A 1 106 ? 8.748 -13.281 -8.258 1.00 91.81 106 THR A O 1
ATOM 809 N N . GLY A 1 107 ? 9.989 -11.421 -8.441 1.00 90.56 107 GLY A N 1
ATOM 810 C CA . GLY A 1 107 ? 11.291 -12.081 -8.427 1.00 90.56 107 GLY A CA 1
ATOM 811 C C . GLY A 1 107 ? 12.345 -11.195 -7.775 1.00 90.56 107 GLY A C 1
ATOM 812 O O . GLY A 1 107 ? 12.290 -9.972 -7.886 1.00 90.56 107 GLY A O 1
ATOM 813 N N . CYS A 1 108 ? 13.288 -11.809 -7.068 1.00 90.19 108 CYS A N 1
ATOM 814 C CA . CYS A 1 108 ? 14.411 -11.125 -6.440 1.00 90.19 108 CYS A CA 1
ATOM 815 C C . CYS A 1 108 ? 15.650 -12.012 -6.563 1.00 90.19 108 CYS A C 1
ATOM 817 O O . CYS A 1 108 ? 15.736 -13.059 -5.921 1.00 90.19 108 CYS A O 1
ATOM 819 N N . GLY A 1 109 ? 16.574 -11.599 -7.423 1.00 87.38 109 GLY A N 1
ATOM 820 C CA . GLY A 1 109 ? 17.886 -12.202 -7.599 1.00 87.38 109 GLY A CA 1
ATOM 821 C C . GLY A 1 109 ? 19.003 -11.240 -7.180 1.00 87.38 109 GLY A C 1
ATOM 822 O O . GLY A 1 109 ? 18.739 -10.063 -6.947 1.00 87.38 109 GLY A O 1
ATOM 823 N N . PRO A 1 110 ? 20.263 -11.707 -7.113 1.00 84.69 110 PRO A N 1
ATOM 824 C CA . PRO A 1 110 ? 21.406 -10.896 -6.671 1.00 84.69 110 PRO A CA 1
ATOM 825 C C . PRO A 1 110 ? 21.661 -9.615 -7.484 1.00 84.69 110 PRO A C 1
ATOM 827 O O . PRO A 1 110 ? 22.284 -8.688 -6.976 1.00 84.69 110 PRO A O 1
ATOM 830 N N . HIS A 1 111 ? 21.188 -9.577 -8.733 1.00 89.12 111 HIS A N 1
ATOM 831 C CA . HIS A 1 111 ? 21.398 -8.481 -9.688 1.00 89.12 111 HIS A CA 1
ATOM 832 C C . HIS A 1 111 ? 20.116 -8.108 -10.447 1.00 89.12 111 HIS A C 1
ATOM 834 O O . HIS A 1 111 ? 20.177 -7.564 -11.546 1.00 89.12 111 HIS A O 1
ATOM 840 N N . SER A 1 112 ? 18.948 -8.508 -9.934 1.00 93.88 112 SER A N 1
ATOM 841 C CA . SER A 1 112 ? 17.680 -8.109 -10.543 1.00 93.88 112 SER A CA 1
ATOM 842 C C . SER A 1 112 ? 16.494 -8.217 -9.592 1.00 93.88 112 SER A C 1
ATOM 844 O O . SER A 1 112 ? 16.357 -9.163 -8.812 1.00 93.88 112 SER A O 1
ATOM 846 N N . LEU A 1 113 ? 15.578 -7.264 -9.714 1.00 94.69 113 LEU A N 1
ATOM 847 C CA . LEU A 1 113 ? 14.238 -7.304 -9.146 1.00 94.69 113 LEU A CA 1
ATOM 848 C C . LEU A 1 113 ? 13.230 -7.376 -10.293 1.00 94.69 113 LEU A C 1
ATOM 850 O O . LEU A 1 113 ? 13.189 -6.480 -11.132 1.00 94.69 113 LEU A O 1
ATOM 854 N N . THR A 1 114 ? 12.403 -8.420 -10.319 1.00 95.25 114 THR A N 1
ATOM 855 C CA . THR A 1 114 ? 11.346 -8.591 -11.326 1.00 95.25 114 THR A CA 1
ATOM 856 C C . THR A 1 114 ? 10.031 -8.040 -10.794 1.00 95.25 114 THR A C 1
ATOM 858 O O . THR A 1 114 ? 9.501 -8.510 -9.780 1.00 95.25 114 THR A O 1
ATOM 861 N N . LEU A 1 115 ? 9.479 -7.061 -11.501 1.00 95.38 115 LEU A N 1
ATOM 862 C CA . LEU A 1 115 ? 8.310 -6.288 -11.107 1.00 95.38 115 LEU A CA 1
ATOM 863 C C . LEU A 1 115 ? 7.179 -6.530 -12.112 1.00 95.38 115 LEU A C 1
ATOM 865 O O . LEU A 1 115 ? 7.350 -6.342 -13.313 1.00 95.38 115 LEU A O 1
ATOM 869 N N . LEU A 1 116 ? 6.019 -6.960 -11.621 1.00 95.56 116 LEU A N 1
ATOM 870 C CA . LEU A 1 116 ? 4.800 -7.131 -12.406 1.00 95.56 116 LEU A CA 1
ATOM 871 C C . LEU A 1 116 ? 3.988 -5.836 -12.377 1.00 95.56 116 LEU A C 1
ATOM 873 O O . LEU A 1 116 ? 3.642 -5.326 -11.306 1.00 95.56 116 LEU A O 1
ATOM 877 N N . ASN A 1 117 ? 3.670 -5.338 -13.565 1.00 94.75 117 ASN A N 1
ATOM 878 C CA . ASN A 1 117 ? 2.899 -4.129 -13.787 1.00 94.75 117 ASN A CA 1
ATOM 879 C C . ASN A 1 117 ? 1.413 -4.449 -14.056 1.00 94.75 117 ASN A C 1
ATOM 881 O O . ASN A 1 117 ? 1.030 -5.593 -14.302 1.00 94.75 117 ASN A O 1
ATOM 885 N N . SER A 1 118 ? 0.561 -3.427 -14.005 1.00 93.25 118 SER A N 1
ATOM 886 C CA . SER A 1 118 ? -0.886 -3.506 -14.223 1.00 93.25 118 SER A CA 1
ATOM 887 C C . SER A 1 118 ? -1.332 -3.064 -15.623 1.00 93.25 118 SER A C 1
ATOM 889 O O . SER A 1 118 ? -2.529 -2.983 -15.882 1.00 93.25 118 SER A O 1
ATOM 891 N N . TRP A 1 119 ? -0.402 -2.812 -16.551 1.00 93.69 119 TRP A N 1
ATOM 892 C CA . TRP A 1 119 ? -0.702 -2.329 -17.912 1.00 93.69 119 TRP A CA 1
ATOM 893 C C 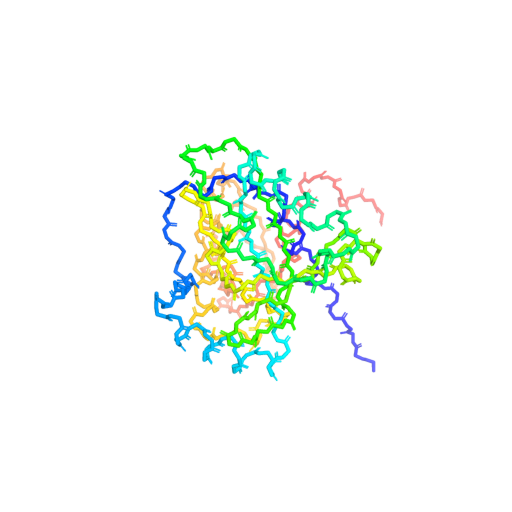. TRP A 1 119 ? -0.980 -3.443 -18.933 1.00 93.69 119 TRP A C 1
ATOM 895 O O . TRP A 1 119 ? -0.999 -3.213 -20.139 1.00 93.69 119 TRP A O 1
ATOM 905 N N . GLY A 1 120 ? -1.247 -4.654 -18.442 1.00 89.50 120 GLY A N 1
ATOM 906 C CA . GLY A 1 120 ? -1.598 -5.811 -19.258 1.00 89.50 120 GLY A CA 1
ATOM 907 C C . GLY A 1 120 ? -0.389 -6.603 -19.753 1.00 89.50 120 GLY A C 1
ATOM 908 O O . GLY A 1 120 ? 0.758 -6.177 -19.662 1.00 89.50 120 GLY A O 1
ATOM 909 N N . ARG A 1 121 ? -0.667 -7.799 -20.281 1.00 91.44 121 ARG A N 1
ATOM 910 C CA . ARG A 1 121 ? 0.363 -8.762 -20.698 1.00 91.44 121 ARG A CA 1
ATOM 911 C C . ARG A 1 121 ? 1.162 -8.307 -21.922 1.00 91.44 121 ARG A C 1
ATOM 913 O O . ARG A 1 121 ? 2.282 -8.748 -22.106 1.00 91.44 121 ARG A O 1
ATOM 920 N N . ASN A 1 122 ? 0.608 -7.424 -22.748 1.00 88.94 122 ASN A N 1
ATOM 921 C CA . ASN A 1 122 ? 1.262 -6.972 -23.980 1.00 88.94 122 ASN A CA 1
ATOM 922 C C . ASN A 1 122 ? 2.267 -5.831 -23.748 1.00 88.94 122 ASN A C 1
ATOM 924 O O . ASN A 1 122 ? 2.783 -5.272 -24.709 1.00 88.94 122 ASN A O 1
ATOM 928 N N . TRP A 1 123 ? 2.506 -5.446 -22.493 1.00 89.88 123 TRP A N 1
ATOM 929 C CA . TRP A 1 123 ? 3.444 -4.390 -22.134 1.00 89.88 123 TRP A CA 1
ATOM 930 C C . TRP A 1 123 ? 4.715 -4.980 -21.515 1.00 89.88 123 TRP A C 1
ATOM 932 O O . TRP A 1 123 ? 4.622 -5.885 -20.687 1.00 89.88 123 TRP A O 1
ATOM 942 N N . GLY A 1 124 ? 5.890 -4.448 -21.863 1.00 89.38 124 GLY A N 1
ATOM 943 C CA . GLY A 1 124 ? 7.165 -4.929 -21.325 1.00 89.38 124 GLY A CA 1
ATOM 944 C C . GLY A 1 124 ? 7.432 -6.400 -21.676 1.00 89.38 124 GLY A C 1
ATOM 945 O O . GLY A 1 124 ? 7.145 -6.847 -22.786 1.00 89.38 124 GLY A O 1
ATOM 946 N N . ASP A 1 125 ? 7.951 -7.163 -20.714 1.00 93.44 125 ASP A N 1
ATOM 947 C CA . ASP A 1 125 ? 8.120 -8.616 -20.804 1.00 93.44 125 ASP A CA 1
ATOM 948 C C . ASP A 1 125 ? 6.909 -9.334 -20.192 1.00 93.44 125 ASP A C 1
ATOM 950 O O . ASP A 1 125 ? 6.853 -9.618 -18.994 1.00 93.44 125 ASP A O 1
ATOM 954 N N . GLU A 1 126 ? 5.880 -9.568 -21.005 1.00 92.81 126 GLU A N 1
ATOM 955 C CA . GLU A 1 126 ? 4.635 -10.220 -20.577 1.00 92.81 126 GLU A CA 1
ATOM 956 C C . GLU A 1 126 ? 3.940 -9.540 -19.374 1.00 92.81 126 GLU A C 1
ATOM 958 O O . GLU A 1 126 ? 3.408 -10.194 -18.471 1.00 92.81 126 GLU A O 1
ATOM 963 N N . GLY A 1 127 ? 3.942 -8.207 -19.346 1.00 93.19 127 GLY A N 1
ATOM 964 C CA . GLY A 1 127 ? 3.413 -7.383 -18.256 1.00 93.19 127 GLY A CA 1
ATOM 965 C C . GLY A 1 127 ? 4.421 -7.100 -17.142 1.00 93.19 127 GLY A C 1
ATOM 966 O O . GLY A 1 127 ? 4.056 -6.488 -16.135 1.00 93.19 127 GLY A O 1
ATOM 967 N N . LYS A 1 128 ? 5.674 -7.541 -17.281 1.00 95.44 128 LYS A N 1
ATOM 968 C CA . LYS A 1 128 ? 6.733 -7.383 -16.278 1.00 95.44 128 LYS A CA 1
ATOM 969 C C . LYS A 1 128 ? 7.881 -6.531 -16.805 1.00 95.44 128 LYS A C 1
ATOM 971 O O . LYS A 1 128 ? 7.999 -6.274 -17.998 1.00 95.44 128 LYS A O 1
ATOM 976 N N . PHE A 1 129 ? 8.739 -6.114 -15.887 1.00 96.31 129 PHE A N 1
ATOM 977 C CA . PHE A 1 129 ? 10.040 -5.528 -16.181 1.00 96.31 129 PHE A CA 1
ATOM 978 C C . PHE A 1 129 ? 11.025 -5.868 -15.062 1.00 96.31 129 PHE A C 1
ATOM 980 O O . PHE A 1 129 ? 10.621 -6.214 -13.946 1.00 96.31 129 PHE A O 1
ATOM 987 N N . CYS A 1 130 ? 12.317 -5.770 -15.356 1.00 96.31 130 CYS A N 1
ATOM 988 C CA . CYS A 1 130 ? 13.383 -6.024 -14.395 1.00 96.31 130 CYS A CA 1
ATOM 989 C C . CYS A 1 130 ? 14.191 -4.750 -14.153 1.00 96.31 130 CYS A C 1
ATOM 991 O O . CYS A 1 130 ? 14.461 -4.005 -15.089 1.00 96.31 130 CYS A O 1
ATOM 993 N N . VAL A 1 131 ? 14.605 -4.520 -12.909 1.00 95.88 131 VAL A N 1
ATOM 994 C CA . VAL A 1 131 ? 15.563 -3.464 -12.540 1.00 95.88 131 VAL A CA 1
ATOM 995 C C . VAL A 1 131 ? 16.758 -4.088 -11.838 1.00 95.88 131 VAL A C 1
ATOM 997 O O . VAL A 1 131 ? 16.587 -5.101 -11.163 1.00 95.88 131 VAL A O 1
ATOM 1000 N N . GLU A 1 132 ? 17.947 -3.515 -11.995 1.00 94.88 132 GLU A N 1
ATOM 1001 C CA . GLU A 1 132 ? 19.184 -4.045 -11.401 1.00 94.88 132 GLU A CA 1
ATOM 1002 C C . GLU A 1 132 ? 19.088 -4.127 -9.870 1.00 94.88 132 GLU A C 1
ATOM 1004 O O . GLU A 1 132 ? 19.345 -5.172 -9.271 1.00 94.88 132 GLU A O 1
ATOM 1009 N N . ASP A 1 133 ? 18.621 -3.044 -9.247 1.00 92.81 133 ASP A N 1
ATOM 1010 C CA . ASP A 1 133 ? 18.290 -2.980 -7.830 1.00 92.81 133 ASP A CA 1
ATOM 1011 C C . ASP A 1 133 ? 17.237 -1.889 -7.543 1.00 92.81 133 ASP A C 1
ATOM 1013 O O . ASP A 1 133 ? 16.727 -1.216 -8.440 1.00 92.81 133 ASP A O 1
ATOM 1017 N N . HIS A 1 134 ? 16.871 -1.732 -6.269 1.00 89.31 134 HIS A N 1
ATOM 1018 C CA . HIS A 1 134 ? 15.852 -0.773 -5.832 1.00 89.31 134 HIS A CA 1
ATOM 1019 C C . HIS A 1 134 ? 16.200 0.702 -6.104 1.00 89.31 134 HIS A C 1
ATOM 1021 O O . HIS A 1 134 ? 15.291 1.511 -6.259 1.00 89.31 134 HIS A O 1
ATOM 1027 N N . THR A 1 135 ? 17.484 1.051 -6.197 1.00 91.38 135 THR A N 1
ATOM 1028 C CA . THR A 1 135 ? 17.955 2.432 -6.378 1.00 91.38 135 THR A CA 1
ATOM 1029 C C . THR A 1 135 ? 17.783 2.940 -7.809 1.00 91.38 135 THR A C 1
ATOM 1031 O O . THR A 1 135 ? 17.839 4.147 -8.055 1.00 91.38 135 THR A O 1
ATOM 1034 N N . ILE A 1 136 ? 17.533 2.038 -8.765 1.00 93.12 136 ILE A N 1
ATOM 1035 C CA . ILE A 1 136 ? 17.300 2.385 -10.174 1.00 93.12 136 ILE A CA 1
ATOM 1036 C C . ILE A 1 136 ? 16.066 3.276 -10.339 1.00 93.12 136 ILE A C 1
ATOM 1038 O O . ILE A 1 136 ? 16.057 4.165 -11.188 1.00 93.12 136 ILE A O 1
ATOM 1042 N N . LEU A 1 137 ? 15.043 3.066 -9.507 1.00 91.88 137 LEU A N 1
ATOM 1043 C CA . LEU A 1 137 ? 13.792 3.830 -9.535 1.00 91.88 137 LEU A CA 1
ATOM 1044 C C . LEU A 1 137 ? 13.681 4.838 -8.383 1.00 91.88 137 LEU A C 1
ATOM 1046 O O . LEU A 1 137 ? 12.595 5.367 -8.135 1.00 91.88 137 LEU A O 1
ATOM 1050 N N . ASP A 1 138 ? 14.783 5.105 -7.677 1.00 89.12 138 ASP A N 1
ATOM 1051 C CA . ASP A 1 138 ? 14.824 6.160 -6.671 1.00 89.12 138 ASP A CA 1
ATOM 1052 C C . ASP A 1 138 ? 14.801 7.534 -7.348 1.00 89.12 138 ASP A C 1
ATOM 1054 O O . ASP A 1 138 ? 15.561 7.816 -8.279 1.00 89.12 138 ASP A O 1
ATOM 1058 N N . SER A 1 139 ? 13.964 8.424 -6.820 1.00 83.31 139 SER A N 1
ATOM 1059 C CA . SER A 1 139 ? 13.930 9.836 -7.193 1.00 83.31 139 SER A CA 1
ATOM 1060 C C . SER A 1 139 ? 14.255 10.717 -5.986 1.00 83.31 139 SER A C 1
ATOM 1062 O O . SER A 1 139 ? 14.140 10.297 -4.830 1.00 83.31 139 SER A O 1
ATOM 1064 N N . ALA A 1 140 ? 14.698 11.952 -6.236 1.00 79.88 140 ALA A N 1
ATOM 1065 C CA . ALA A 1 140 ? 15.113 12.888 -5.198 1.00 79.88 140 ALA A CA 1
ATOM 1066 C C . ALA A 1 140 ? 13.978 13.134 -4.185 1.00 79.88 140 ALA A C 1
ATOM 1068 O O . ALA A 1 140 ? 12.971 13.769 -4.488 1.00 79.88 140 ALA A O 1
ATOM 1069 N N . GLY A 1 141 ? 14.148 12.620 -2.963 1.00 80.19 141 GLY A N 1
ATOM 1070 C CA . GLY A 1 141 ? 13.148 12.706 -1.892 1.00 80.19 141 GLY A CA 1
ATOM 1071 C C . GLY A 1 141 ? 12.069 11.616 -1.917 1.00 80.19 141 GLY A C 1
ATOM 1072 O O . GLY A 1 141 ? 11.274 11.544 -0.981 1.00 80.19 141 GLY A O 1
ATOM 1073 N N . PHE A 1 142 ? 12.075 10.736 -2.920 1.00 85.94 142 PHE A N 1
ATOM 1074 C CA . PHE A 1 142 ? 11.098 9.666 -3.112 1.00 85.94 142 PHE A CA 1
ATOM 1075 C C . PHE A 1 142 ? 11.806 8.331 -3.399 1.00 85.94 142 PHE A C 1
ATOM 1077 O O . PHE A 1 142 ? 11.887 7.911 -4.555 1.00 85.94 142 PHE A O 1
ATOM 1084 N N . PRO A 1 143 ? 12.343 7.660 -2.364 1.00 90.12 143 PRO A N 1
ATOM 1085 C CA . PRO A 1 143 ? 12.949 6.347 -2.535 1.00 90.12 143 PRO A CA 1
ATOM 1086 C C . PRO A 1 143 ? 11.890 5.291 -2.858 1.00 90.12 143 PRO A C 1
ATOM 1088 O O . PRO A 1 143 ? 10.753 5.356 -2.371 1.00 90.12 143 PRO A O 1
ATOM 1091 N N . MET A 1 144 ? 12.289 4.273 -3.613 1.00 90.69 144 MET A N 1
ATOM 1092 C CA . MET A 1 144 ? 11.495 3.079 -3.830 1.00 90.69 144 MET A CA 1
ATOM 1093 C C . MET A 1 144 ? 11.205 2.410 -2.482 1.00 90.69 144 MET A C 1
ATOM 1095 O O . MET A 1 144 ? 12.080 2.236 -1.630 1.00 90.69 144 MET A O 1
ATOM 1099 N N . CYS A 1 145 ? 9.946 2.041 -2.270 1.00 92.06 145 CYS A N 1
ATOM 1100 C CA . CYS A 1 145 ? 9.481 1.463 -1.014 1.00 92.06 145 CYS A CA 1
ATOM 1101 C C . CYS A 1 145 ? 8.823 0.110 -1.262 1.00 92.06 145 CYS A C 1
ATOM 1103 O O . CYS A 1 145 ? 8.102 -0.065 -2.241 1.00 92.06 145 CYS A O 1
ATOM 1105 N N . PHE A 1 146 ? 9.046 -0.831 -0.345 1.00 90.56 146 PHE A N 1
ATOM 1106 C CA . PHE A 1 146 ? 8.461 -2.168 -0.386 1.00 90.56 146 PHE A CA 1
ATOM 1107 C C . PHE A 1 146 ? 7.491 -2.360 0.772 1.00 90.56 146 PHE A C 1
ATOM 1109 O O . PHE A 1 146 ? 7.782 -1.984 1.909 1.00 90.56 146 PHE A O 1
ATOM 1116 N N . TYR A 1 147 ? 6.363 -2.993 0.476 1.00 87.50 147 TYR A N 1
ATOM 1117 C CA . TYR A 1 147 ? 5.299 -3.263 1.429 1.00 87.50 147 TYR A CA 1
ATOM 1118 C C . TYR A 1 147 ? 4.961 -4.746 1.395 1.00 87.50 147 TYR A C 1
ATOM 1120 O O . TYR A 1 147 ? 4.602 -5.283 0.346 1.00 87.50 147 TYR A O 1
ATOM 1128 N N . ASP A 1 148 ? 5.062 -5.395 2.551 1.00 85.56 148 ASP A N 1
ATOM 1129 C CA . ASP A 1 148 ? 4.538 -6.742 2.739 1.00 85.56 148 ASP A CA 1
ATOM 1130 C C . ASP A 1 148 ? 3.008 -6.661 2.827 1.00 85.56 148 ASP A C 1
ATOM 1132 O O . ASP A 1 148 ? 2.461 -5.913 3.640 1.00 85.56 148 ASP A O 1
ATOM 1136 N N . VAL A 1 149 ? 2.314 -7.416 1.973 1.00 82.88 149 VAL A N 1
ATOM 1137 C CA . VAL A 1 149 ? 0.853 -7.504 1.972 1.00 82.88 149 VAL A CA 1
ATOM 1138 C C . VAL A 1 149 ? 0.437 -8.853 2.528 1.00 82.88 149 VAL A C 1
ATOM 1140 O O . VAL A 1 149 ? 0.783 -9.906 1.990 1.00 82.88 149 VAL A O 1
ATOM 1143 N N . TYR A 1 150 ? -0.350 -8.797 3.597 1.00 80.38 150 TYR A N 1
ATOM 1144 C CA . TYR A 1 150 ? -0.890 -9.961 4.281 1.00 80.38 150 TYR A CA 1
ATOM 1145 C C . TYR A 1 150 ? -2.382 -10.075 3.991 1.00 80.38 150 TYR A C 1
ATOM 1147 O O . TYR A 1 150 ? -3.112 -9.086 4.067 1.00 80.38 150 TYR A O 1
ATOM 1155 N N . TRP A 1 151 ? -2.837 -11.282 3.655 1.00 77.00 151 TRP A N 1
ATOM 1156 C CA . TRP A 1 151 ? -4.256 -11.527 3.405 1.00 77.00 151 TRP A CA 1
ATOM 1157 C C . TRP A 1 151 ? -5.036 -11.726 4.703 1.00 77.00 151 TRP A C 1
ATOM 1159 O O . TRP A 1 151 ? -6.164 -11.251 4.836 1.00 77.00 151 TRP A O 1
ATOM 1169 N N . LEU A 1 152 ? -4.438 -12.419 5.675 1.00 77.75 152 LEU A N 1
ATOM 1170 C CA . LEU A 1 152 ? -5.075 -12.709 6.949 1.00 77.75 152 LEU A CA 1
ATOM 1171 C C . LEU A 1 152 ? -4.328 -12.024 8.084 1.00 77.75 152 LEU A C 1
ATOM 1173 O O . LEU A 1 152 ? -3.104 -12.037 8.164 1.00 77.75 152 LEU A O 1
ATOM 1177 N N . GLU A 1 153 ? -5.089 -11.500 9.041 1.00 75.50 153 GLU A N 1
ATOM 1178 C CA . GLU A 1 153 ? -4.527 -10.895 10.248 1.00 75.50 153 GLU A CA 1
ATOM 1179 C C . GLU A 1 153 ? -3.637 -11.868 11.021 1.00 75.50 153 GLU A C 1
ATOM 1181 O O . GLU A 1 153 ? -2.693 -11.430 11.663 1.00 75.50 153 GLU A O 1
ATOM 1186 N N . LYS A 1 154 ? -3.915 -13.177 10.996 1.00 79.88 154 LYS A N 1
ATOM 1187 C CA . LYS A 1 154 ? -3.086 -14.186 11.679 1.00 79.88 154 LYS A CA 1
ATOM 1188 C C . LYS A 1 154 ? -1.666 -14.284 11.105 1.00 79.88 154 LYS A C 1
ATOM 1190 O O . LYS A 1 154 ? -0.781 -14.770 11.799 1.00 79.88 154 LYS A O 1
ATOM 1195 N N . ASP A 1 155 ? -1.463 -13.810 9.876 1.00 81.38 155 ASP A N 1
ATOM 1196 C CA . ASP A 1 155 ? -0.164 -13.828 9.204 1.00 81.38 155 ASP A CA 1
ATOM 1197 C C . ASP A 1 155 ? 0.713 -12.639 9.637 1.00 81.38 155 ASP A C 1
ATOM 1199 O O . ASP A 1 155 ? 1.921 -12.645 9.398 1.00 81.38 155 ASP A O 1
ATOM 1203 N N . LEU A 1 156 ? 0.121 -11.644 10.313 1.00 81.44 156 LEU A N 1
ATOM 1204 C CA . LEU A 1 156 ? 0.839 -10.526 10.920 1.00 81.44 156 LEU A CA 1
ATOM 1205 C C . LEU A 1 156 ? 1.621 -10.982 12.150 1.00 81.44 156 LEU A C 1
ATOM 1207 O O . LEU A 1 156 ? 1.100 -11.694 13.020 1.00 81.44 156 LEU A O 1
ATOM 1211 N N . LYS A 1 157 ? 2.837 -10.455 12.293 1.00 85.44 157 LYS A N 1
ATOM 1212 C CA . LYS A 1 157 ? 3.580 -10.518 13.553 1.00 85.44 157 LYS A CA 1
ATOM 1213 C C . LYS A 1 157 ? 2.817 -9.777 14.642 1.00 85.44 157 LYS A C 1
ATOM 1215 O O . LYS A 1 157 ? 2.084 -8.823 14.385 1.00 85.44 157 LYS A O 1
ATOM 1220 N N . GLU A 1 158 ? 3.055 -10.164 15.887 1.00 87.12 158 GLU A N 1
ATOM 1221 C CA . GLU A 1 158 ? 2.449 -9.502 17.043 1.00 87.12 158 GLU A CA 1
ATOM 1222 C C . GLU A 1 158 ? 2.757 -7.995 17.080 1.00 87.12 158 GLU A C 1
ATOM 1224 O O . GLU A 1 158 ? 1.869 -7.182 17.331 1.00 87.12 158 GLU A O 1
ATOM 1229 N N . SER A 1 159 ? 3.987 -7.605 16.735 1.00 87.06 159 SER A N 1
ATOM 1230 C CA . SER A 1 159 ? 4.380 -6.197 16.640 1.00 87.06 159 SER A CA 1
ATOM 1231 C C . SER A 1 159 ? 3.635 -5.434 15.538 1.00 87.06 159 SER A C 1
ATOM 1233 O O . SER A 1 159 ? 3.237 -4.292 15.758 1.00 87.06 159 SER A O 1
ATOM 1235 N N . GLU A 1 160 ? 3.413 -6.055 14.377 1.00 85.06 160 GLU A N 1
ATOM 1236 C CA . GLU A 1 160 ? 2.665 -5.467 13.256 1.00 85.06 160 GLU A CA 1
ATOM 1237 C C . GLU A 1 160 ? 1.185 -5.303 13.619 1.00 85.06 160 GLU A C 1
ATOM 1239 O O . GLU A 1 160 ? 0.609 -4.240 13.396 1.00 85.06 160 GLU A O 1
ATOM 1244 N N . ARG A 1 161 ? 0.594 -6.316 14.266 1.00 83.81 161 ARG A N 1
ATOM 1245 C CA . ARG A 1 161 ? -0.778 -6.264 14.787 1.00 83.81 161 ARG A CA 1
ATOM 1246 C C . ARG A 1 161 ? -0.946 -5.132 15.799 1.00 83.81 161 ARG A C 1
ATOM 1248 O O . ARG A 1 161 ? -1.845 -4.314 15.657 1.00 83.81 161 ARG A O 1
ATOM 1255 N N . LYS A 1 162 ? -0.035 -5.023 16.769 1.00 84.75 162 LYS A N 1
ATOM 1256 C CA . LYS A 1 162 ? -0.073 -3.965 17.788 1.00 84.75 162 LYS A CA 1
ATOM 1257 C C . LYS A 1 162 ? 0.061 -2.564 17.183 1.00 84.75 162 LYS A C 1
ATOM 1259 O O . LYS A 1 162 ? -0.621 -1.634 17.616 1.00 84.75 162 LYS A O 1
ATOM 1264 N N . ALA A 1 163 ? 0.934 -2.403 16.187 1.00 84.00 163 ALA A N 1
ATOM 1265 C CA . ALA A 1 163 ? 1.091 -1.138 15.473 1.00 84.00 163 ALA A CA 1
ATOM 1266 C C . ALA A 1 163 ? -0.177 -0.769 14.688 1.00 84.00 163 ALA A C 1
ATOM 1268 O O . ALA A 1 163 ? -0.620 0.379 14.749 1.00 84.00 163 ALA A O 1
ATOM 1269 N N . PHE A 1 164 ? -0.786 -1.742 14.002 1.00 80.56 164 PHE A N 1
ATOM 1270 C CA . PHE A 1 164 ? -2.074 -1.566 13.334 1.00 80.56 164 PHE A CA 1
ATOM 1271 C C . PHE A 1 164 ? -3.162 -1.142 14.326 1.00 80.56 164 PHE A C 1
ATOM 1273 O O . PHE A 1 164 ? -3.842 -0.143 14.095 1.00 80.56 164 PHE A O 1
ATOM 1280 N N . ASP A 1 165 ? -3.278 -1.836 15.458 1.00 76.31 165 ASP A N 1
ATOM 1281 C CA . ASP A 1 165 ? -4.286 -1.542 16.475 1.00 76.31 165 ASP A CA 1
ATOM 1282 C C . ASP A 1 165 ? -4.142 -0.127 17.032 1.00 76.31 165 ASP A C 1
ATOM 1284 O O . ASP A 1 165 ? -5.116 0.621 17.054 1.00 76.31 165 ASP A O 1
ATOM 1288 N N . THR A 1 166 ? -2.912 0.279 17.348 1.00 79.31 166 THR A N 1
ATOM 1289 C CA . THR A 1 166 ? -2.608 1.635 17.827 1.00 79.31 166 THR A CA 1
ATOM 1290 C C . THR A 1 166 ? -3.034 2.699 16.811 1.00 79.31 166 THR A C 1
ATOM 1292 O O . THR A 1 166 ? -3.612 3.719 17.174 1.00 79.31 166 THR A O 1
ATOM 1295 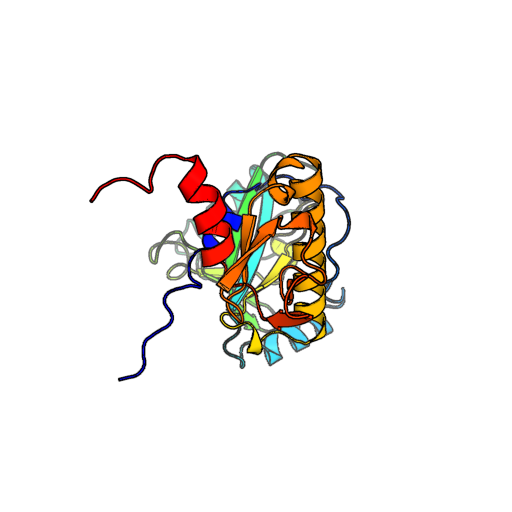N N . LYS A 1 167 ? -2.785 2.467 15.516 1.00 76.56 167 LYS A N 1
ATOM 1296 C CA . LYS A 1 167 ? -3.158 3.412 14.452 1.00 76.56 167 LYS A CA 1
ATOM 1297 C C . LYS A 1 167 ? -4.662 3.497 14.237 1.00 76.56 167 LYS A C 1
ATOM 1299 O O . LYS A 1 167 ? -5.172 4.582 13.961 1.00 76.56 167 LYS A O 1
ATOM 1304 N N . VAL A 1 168 ? -5.367 2.375 14.359 1.00 73.88 168 VAL A N 1
ATOM 1305 C CA . VAL A 1 168 ? -6.832 2.362 14.334 1.00 73.88 168 VAL A CA 1
ATOM 1306 C C . VAL A 1 168 ? -7.378 3.186 15.499 1.00 73.88 168 VAL A C 1
ATOM 1308 O O . VAL A 1 168 ? -8.232 4.041 15.273 1.00 73.88 168 VAL A O 1
ATOM 1311 N N . ASP A 1 169 ? -6.839 3.001 16.703 1.00 70.38 169 ASP A N 1
ATOM 1312 C CA . ASP A 1 169 ? -7.261 3.752 17.887 1.00 70.38 169 ASP A CA 1
ATOM 1313 C C . ASP A 1 169 ? -7.000 5.261 17.718 1.00 70.38 169 ASP A C 1
ATOM 1315 O O . ASP A 1 169 ? -7.911 6.068 17.905 1.00 70.38 169 ASP A O 1
ATOM 1319 N N . GLU A 1 170 ? -5.806 5.658 17.262 1.00 76.50 170 GLU A N 1
ATOM 1320 C CA . GLU A 1 170 ? -5.478 7.057 16.938 1.00 76.50 170 GLU A CA 1
ATOM 1321 C C . GLU A 1 170 ? -6.443 7.658 15.902 1.00 76.50 170 GL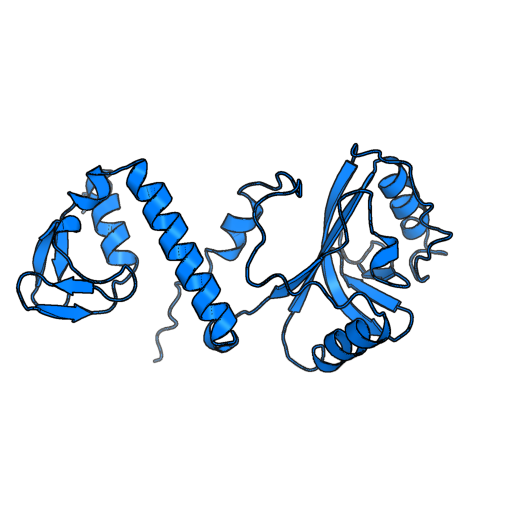U A C 1
ATOM 1323 O O . GLU A 1 170 ? -6.917 8.787 16.059 1.00 76.50 170 GLU A O 1
ATOM 1328 N N . ALA A 1 171 ? -6.756 6.915 14.836 1.00 73.81 171 ALA A N 1
ATOM 1329 C CA . ALA A 1 171 ? -7.651 7.377 13.779 1.00 73.81 171 ALA A CA 1
ATOM 1330 C C . ALA A 1 171 ? -9.092 7.543 14.278 1.00 73.81 171 ALA A C 1
ATOM 1332 O O . ALA A 1 171 ? -9.771 8.500 13.898 1.00 73.81 171 ALA A O 1
ATOM 1333 N N . ILE A 1 172 ? -9.558 6.633 15.135 1.00 70.12 172 ILE A N 1
ATOM 1334 C CA . ILE A 1 172 ? -10.881 6.715 15.754 1.00 70.12 172 ILE A CA 1
ATOM 1335 C C . ILE A 1 172 ? -10.949 7.920 16.682 1.00 70.12 172 ILE A C 1
ATOM 1337 O O . ILE A 1 172 ? -11.872 8.716 16.543 1.00 70.12 172 ILE A O 1
ATOM 1341 N N . LEU A 1 173 ? -9.955 8.112 17.554 1.00 70.94 173 LEU A N 1
ATOM 1342 C CA . LEU A 1 173 ? -9.888 9.275 18.445 1.00 70.94 173 LEU A CA 1
ATOM 1343 C C . LEU A 1 173 ? -9.862 10.588 17.656 1.00 70.94 173 LEU A C 1
ATOM 1345 O O . LEU A 1 173 ? -10.605 11.518 17.965 1.00 70.94 173 LEU A O 1
ATOM 1349 N N . SER A 1 174 ? -9.066 10.647 16.586 1.00 76.38 174 SER A N 1
ATOM 1350 C CA . SER A 1 174 ? -9.003 11.815 15.707 1.00 76.38 174 SER A CA 1
ATOM 1351 C C . SER A 1 174 ? -10.353 12.116 15.047 1.00 76.38 174 SER A C 1
ATOM 1353 O O . SER A 1 174 ? -10.781 13.269 15.017 1.00 76.38 174 SER A O 1
ATOM 1355 N N . ARG A 1 175 ? -11.068 11.096 14.554 1.00 73.62 175 ARG A N 1
ATOM 1356 C CA . ARG A 1 175 ? -12.405 11.270 13.958 1.00 73.62 175 ARG A CA 1
ATOM 1357 C C . ARG A 1 175 ? -13.453 11.654 14.994 1.00 73.62 175 ARG A C 1
ATOM 1359 O O . ARG A 1 175 ? -14.271 12.527 14.726 1.00 73.62 175 ARG A O 1
ATOM 1366 N N . ALA A 1 176 ? -13.409 11.033 16.164 1.00 69.69 176 ALA A N 1
ATOM 1367 C CA . ALA A 1 176 ? -14.325 11.302 17.257 1.00 69.69 176 ALA A CA 1
ATOM 1368 C C . ALA A 1 176 ? -14.210 12.745 17.767 1.00 69.69 176 ALA A C 1
ATOM 1370 O O . ALA A 1 176 ? -15.225 13.364 18.070 1.00 69.69 176 ALA A O 1
ATOM 1371 N N . ALA A 1 177 ? -13.004 13.323 17.761 1.00 75.69 177 ALA A N 1
ATOM 1372 C CA . ALA A 1 177 ? -12.801 14.737 18.079 1.00 75.69 177 ALA A CA 1
ATOM 1373 C C . ALA A 1 177 ? -13.537 15.689 17.114 1.00 75.69 177 ALA A C 1
ATOM 1375 O O . ALA A 1 177 ? -13.946 16.773 17.518 1.00 75.69 177 ALA A O 1
ATOM 1376 N N . HIS A 1 178 ? -13.734 15.287 15.854 1.00 80.75 178 HIS A N 1
ATOM 1377 C CA . HIS A 1 178 ? -14.492 16.074 14.876 1.00 80.75 178 HIS A CA 1
ATOM 1378 C C . HIS A 1 178 ? -16.008 15.859 14.991 1.00 80.75 178 HIS A C 1
ATOM 1380 O O . HIS A 1 178 ? -16.779 16.718 14.573 1.00 80.75 178 HIS A O 1
ATOM 1386 N N . TRP A 1 179 ? -16.438 14.726 15.554 1.00 79.31 179 TRP A N 1
ATOM 1387 C CA . TRP A 1 179 ? -17.841 14.314 15.622 1.00 79.31 179 TRP A CA 1
ATOM 1388 C C . TRP A 1 179 ? -18.198 13.767 17.012 1.00 79.31 179 TRP A C 1
ATOM 1390 O O . TRP A 1 179 ? -18.529 12.586 17.136 1.00 79.31 179 TRP A O 1
ATOM 1400 N N . PRO A 1 180 ? -18.156 14.598 18.069 1.00 77.75 180 PRO A N 1
ATOM 1401 C CA . PRO A 1 180 ? -18.350 14.135 19.446 1.00 77.75 180 PRO A CA 1
ATOM 1402 C C . PRO A 1 180 ? -19.734 13.514 19.688 1.00 77.75 180 PRO A C 1
ATOM 1404 O O . PRO A 1 180 ? -19.859 12.603 20.504 1.00 77.75 180 PRO A O 1
ATOM 1407 N N . SER A 1 181 ? -20.745 13.920 18.909 1.00 78.44 181 SER A N 1
ATOM 1408 C CA . SER A 1 181 ? -22.099 13.346 18.959 1.00 78.44 181 SER A CA 1
ATOM 1409 C C . SER A 1 181 ? -22.154 11.851 18.625 1.00 78.44 181 SER A C 1
ATOM 1411 O O . SER A 1 181 ? -23.158 11.205 18.908 1.00 78.44 181 SER A O 1
ATOM 1413 N N . ILE A 1 182 ? -21.081 11.253 18.085 1.00 75.00 182 ILE A N 1
ATOM 1414 C CA . ILE A 1 182 ? -21.017 9.800 17.887 1.00 75.00 182 ILE A CA 1
ATOM 1415 C C . ILE A 1 182 ? -21.104 9.019 19.206 1.00 75.00 182 ILE A C 1
ATOM 1417 O O . ILE A 1 182 ? -21.576 7.886 19.226 1.00 75.00 182 ILE A O 1
ATOM 1421 N N . PHE A 1 183 ? -20.668 9.609 20.318 1.00 74.12 183 PHE A N 1
ATOM 1422 C CA . PHE A 1 183 ? -20.703 8.938 21.616 1.00 74.12 183 PHE A CA 1
ATOM 1423 C C . PHE A 1 183 ? -22.059 9.046 22.319 1.00 74.12 183 PHE A C 1
ATOM 1425 O O . PHE A 1 183 ? -22.320 8.300 23.261 1.00 74.12 183 PHE A O 1
ATOM 1432 N N . GLU A 1 184 ? -22.929 9.937 21.849 1.00 80.94 184 GLU A N 1
ATOM 1433 C CA . GLU A 1 184 ? -24.282 10.120 22.380 1.00 80.94 184 GLU A CA 1
ATOM 1434 C C . GLU A 1 184 ? -25.252 9.048 21.863 1.00 80.94 184 GLU A C 1
ATOM 1436 O O . GLU A 1 184 ? -26.314 8.848 22.447 1.00 80.94 184 GLU A O 1
ATOM 1441 N N . PHE A 1 185 ? -24.890 8.329 20.793 1.00 77.06 185 PHE A N 1
ATOM 1442 C CA . PHE A 1 185 ? -25.724 7.266 20.240 1.00 77.06 185 PHE A CA 1
ATOM 1443 C C . PHE A 1 185 ? -25.899 6.104 21.206 1.00 77.06 185 PHE A C 1
ATOM 1445 O O . PHE A 1 185 ? -24.952 5.690 21.871 1.00 77.06 185 PHE A O 1
ATOM 1452 N N . GLU A 1 186 ? -27.095 5.522 21.218 1.00 83.31 186 GLU A N 1
ATOM 1453 C CA . GLU A 1 186 ? -27.351 4.299 21.964 1.00 83.31 186 GLU A CA 1
ATOM 1454 C C . GLU A 1 186 ? -26.831 3.063 21.223 1.00 83.31 186 GLU A C 1
ATOM 1456 O O . GLU A 1 186 ? -27.040 2.890 20.022 1.00 83.31 186 GLU A O 1
ATOM 1461 N N . ALA A 1 187 ? -26.186 2.171 21.969 1.00 80.19 187 ALA A N 1
ATOM 1462 C CA . ALA A 1 187 ? -25.786 0.849 21.523 1.00 80.19 187 ALA A CA 1
ATOM 1463 C C . ALA A 1 187 ? -26.434 -0.221 22.407 1.00 80.19 187 ALA A C 1
ATOM 1465 O O . ALA A 1 187 ? -26.480 -0.099 23.635 1.00 80.19 187 ALA A O 1
ATOM 1466 N N . LEU A 1 188 ? -26.912 -1.293 21.775 1.00 85.62 188 LEU A N 1
ATOM 1467 C CA . LEU A 1 188 ? -27.449 -2.462 22.464 1.00 85.62 188 LEU A CA 1
ATOM 1468 C C . LEU A 1 188 ? -26.311 -3.378 22.907 1.00 85.62 188 LEU A C 1
ATOM 1470 O O . LEU A 1 188 ? -25.439 -3.747 22.121 1.00 85.62 188 LEU A O 1
ATOM 1474 N N . CYS A 1 189 ? -26.332 -3.786 24.173 1.00 86.56 189 CYS A N 1
ATOM 1475 C CA . CYS A 1 189 ? -25.412 -4.803 24.655 1.00 86.56 189 CYS A CA 1
ATOM 1476 C C . CYS A 1 189 ? -25.838 -6.189 24.136 1.00 86.56 189 CYS A C 1
ATOM 1478 O O . CYS A 1 189 ? -26.931 -6.639 24.484 1.00 86.56 189 CYS A O 1
ATOM 1480 N N . PRO A 1 190 ? -24.976 -6.934 23.420 1.00 86.81 190 PRO A N 1
ATOM 1481 C CA . PRO A 1 190 ? -25.333 -8.256 22.899 1.00 86.81 190 PRO A CA 1
ATOM 1482 C C . PRO A 1 190 ? -25.489 -9.316 23.999 1.00 86.81 190 PRO A C 1
ATOM 1484 O O . PRO A 1 190 ? -26.082 -10.362 23.768 1.00 86.81 190 PRO A O 1
ATOM 1487 N N . LEU A 1 191 ? -24.962 -9.060 25.202 1.00 89.94 191 LEU A N 1
ATOM 1488 C CA . LEU A 1 191 ? -25.013 -10.006 26.319 1.00 89.94 191 LEU A CA 1
ATOM 1489 C C . LEU A 1 191 ? -26.289 -9.879 27.156 1.00 89.94 191 LEU A C 1
ATOM 1491 O O . LEU A 1 191 ? -26.765 -10.874 27.690 1.00 89.94 191 LEU A O 1
ATOM 1495 N N . CYS A 1 192 ? -26.818 -8.663 27.325 1.00 92.38 192 CYS A N 1
ATOM 1496 C CA . CYS A 1 192 ? -27.987 -8.426 28.184 1.00 92.38 192 CYS A CA 1
ATOM 1497 C C . CYS A 1 192 ? -29.152 -7.706 27.497 1.00 92.38 192 CYS A C 1
ATOM 1499 O O . CYS A 1 192 ? -30.166 -7.461 28.144 1.00 92.38 192 CYS A O 1
ATOM 1501 N N . GLY A 1 193 ? -29.011 -7.329 26.223 1.00 88.19 193 GLY A N 1
ATOM 1502 C CA . GLY A 1 193 ? -30.052 -6.679 25.424 1.00 88.19 193 GLY A CA 1
ATOM 1503 C C . GLY A 1 193 ? -30.377 -5.235 25.815 1.00 88.19 193 GLY A C 1
ATOM 1504 O O . GLY A 1 193 ? -31.228 -4.619 25.187 1.00 88.19 193 GLY A O 1
ATOM 1505 N N . LYS A 1 194 ? -29.726 -4.673 26.840 1.00 89.75 194 LYS A N 1
ATOM 1506 C CA . LYS A 1 194 ? -29.982 -3.298 27.295 1.00 89.75 194 LYS A CA 1
ATOM 1507 C C . LYS A 1 194 ? -29.274 -2.280 26.404 1.00 89.75 194 LYS A C 1
ATOM 1509 O O . LYS A 1 194 ? -28.110 -2.495 26.054 1.00 89.75 194 LYS A O 1
ATOM 1514 N N . SER A 1 195 ? -29.951 -1.172 26.096 1.00 87.94 195 SER A N 1
ATOM 1515 C CA . SER A 1 195 ? -29.340 -0.019 25.436 1.00 87.94 195 SER A CA 1
ATOM 1516 C C . SER A 1 195 ? -28.628 0.880 26.448 1.00 87.94 195 SER A C 1
ATOM 1518 O O . SER A 1 195 ? -28.995 0.957 27.624 1.00 87.94 195 SER A O 1
ATOM 1520 N N . ALA A 1 196 ? -27.555 1.521 26.002 1.00 86.00 196 ALA A N 1
ATOM 1521 C CA . ALA A 1 196 ? -26.909 2.621 26.704 1.00 86.00 196 ALA A CA 1
ATOM 1522 C C . ALA A 1 196 ? -26.170 3.502 25.684 1.00 86.00 196 ALA A C 1
ATOM 1524 O O . ALA A 1 196 ? -25.763 2.986 24.641 1.00 86.00 196 ALA A O 1
ATOM 1525 N N . PRO A 1 197 ? -25.939 4.792 25.975 1.00 86.62 197 PRO A N 1
ATOM 1526 C CA . PRO A 1 197 ? -25.051 5.624 25.169 1.00 86.62 197 PRO A CA 1
ATOM 1527 C C . PRO A 1 197 ? -23.670 4.981 25.004 1.00 86.62 197 PRO A C 1
ATOM 1529 O O . PRO A 1 197 ? -23.131 4.438 25.973 1.00 86.62 197 PRO A O 1
ATOM 1532 N N . ILE A 1 198 ? -23.071 5.073 23.813 1.00 81.50 198 ILE A N 1
ATOM 1533 C CA . ILE A 1 198 ? -21.728 4.545 23.519 1.00 81.50 198 ILE A CA 1
ATOM 1534 C C . ILE A 1 198 ? -20.701 5.129 24.500 1.00 81.50 198 ILE A C 1
ATOM 1536 O O . ILE 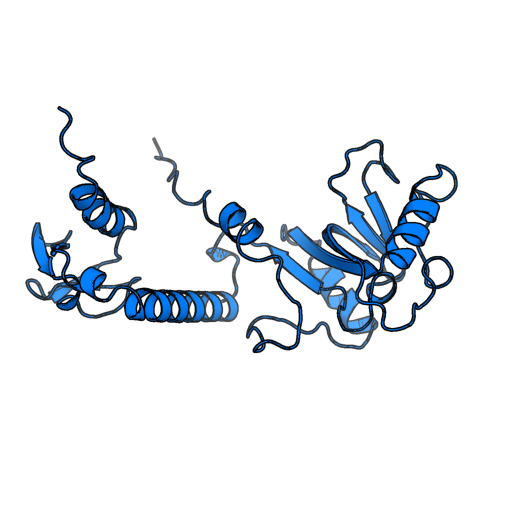A 1 198 ? -19.837 4.393 24.969 1.00 81.50 198 ILE A O 1
ATOM 1540 N N . ALA A 1 199 ? -20.846 6.403 24.884 1.00 81.94 199 ALA A N 1
ATOM 1541 C CA . ALA A 1 199 ? -20.018 7.068 25.896 1.00 81.94 199 ALA A CA 1
ATOM 1542 C C . ALA A 1 199 ? -19.937 6.314 27.236 1.00 81.94 199 ALA A C 1
ATOM 1544 O O . ALA A 1 199 ? -18.949 6.437 27.955 1.00 81.94 199 ALA A O 1
ATOM 1545 N N . ASN A 1 200 ? -20.975 5.547 27.582 1.00 85.88 200 ASN A N 1
ATOM 1546 C CA . ASN A 1 200 ? -21.073 4.850 28.862 1.00 85.88 200 ASN A CA 1
ATOM 1547 C C . ASN A 1 200 ? -20.461 3.444 28.823 1.00 85.88 200 ASN A C 1
ATOM 1549 O O . ASN A 1 200 ? -20.332 2.805 29.869 1.00 85.88 200 ASN A O 1
ATOM 1553 N N . PHE A 1 201 ? -20.102 2.933 27.645 1.00 84.19 201 PHE A N 1
ATOM 1554 C CA . PHE A 1 201 ? -19.351 1.688 27.544 1.00 84.19 201 PHE A CA 1
ATOM 1555 C C . PHE A 1 201 ? -17.882 1.954 27.869 1.00 84.19 201 PHE A C 1
ATOM 1557 O O . PHE A 1 201 ? -17.260 2.862 27.324 1.00 84.19 201 PHE A O 1
ATOM 1564 N N . ALA A 1 202 ? -17.312 1.134 28.749 1.00 79.50 202 ALA A N 1
ATOM 1565 C CA . ALA A 1 202 ? -15.881 1.167 29.037 1.00 79.50 202 ALA A CA 1
ATOM 1566 C C . ALA A 1 202 ? -15.112 0.230 28.088 1.00 79.50 202 ALA A C 1
ATOM 1568 O O . ALA A 1 202 ? -15.703 -0.614 27.413 1.00 79.50 202 ALA A O 1
ATOM 1569 N N . GLY A 1 203 ? -13.783 0.336 28.067 1.00 78.69 203 GLY A N 1
ATOM 1570 C CA . GLY A 1 203 ? -12.915 -0.509 27.241 1.00 78.69 203 GLY A CA 1
ATOM 1571 C C . GLY A 1 203 ? -12.517 0.158 25.925 1.00 78.69 203 GLY A C 1
ATOM 1572 O O . GLY A 1 203 ? -12.213 1.348 25.901 1.00 78.69 203 GLY A O 1
ATOM 1573 N N . SER A 1 204 ? -12.464 -0.620 24.844 1.00 72.00 204 SER A N 1
ATOM 1574 C CA . SER A 1 204 ? -12.069 -0.157 23.512 1.00 72.00 204 SER A CA 1
ATOM 1575 C C . SER A 1 204 ? -13.041 -0.631 22.434 1.00 72.00 204 SER A C 1
ATOM 1577 O O . SER A 1 204 ? -13.882 -1.502 22.655 1.00 72.00 204 SER A O 1
ATOM 1579 N N . ILE A 1 205 ? -12.863 -0.118 21.219 1.00 72.38 205 ILE A N 1
ATOM 1580 C CA . ILE A 1 205 ? -13.615 -0.537 20.026 1.00 72.38 205 ILE A CA 1
ATOM 1581 C C . ILE A 1 205 ? -13.439 -2.018 19.659 1.00 72.38 205 ILE A C 1
ATOM 1583 O O . ILE A 1 205 ? -14.200 -2.544 18.856 1.00 72.38 205 ILE A O 1
ATOM 1587 N N . ARG A 1 206 ? -12.456 -2.702 20.253 1.00 75.38 206 ARG A N 1
ATOM 1588 C CA . ARG A 1 206 ? -12.204 -4.141 20.070 1.00 75.38 206 ARG A CA 1
ATOM 1589 C C . ARG A 1 206 ? -12.777 -4.976 21.201 1.00 75.38 206 ARG A C 1
ATOM 1591 O O . ARG A 1 206 ? -13.046 -6.156 21.021 1.00 75.38 206 ARG A O 1
ATOM 1598 N N . ARG A 1 207 ? -12.937 -4.372 22.377 1.00 81.81 207 ARG A N 1
ATOM 1599 C CA . ARG A 1 207 ? -13.456 -5.036 23.564 1.00 81.81 207 ARG A CA 1
ATOM 1600 C C . ARG A 1 207 ? -14.149 -4.015 24.452 1.00 81.81 207 ARG A C 1
ATOM 1602 O O . ARG A 1 207 ? -13.496 -3.285 25.197 1.00 81.81 207 ARG A O 1
ATOM 1609 N N . ALA A 1 208 ? -15.472 -3.998 24.372 1.00 85.56 208 ALA A N 1
ATOM 1610 C CA . ALA A 1 208 ? -16.315 -3.122 25.165 1.00 85.56 208 ALA A CA 1
ATOM 1611 C C . ALA A 1 208 ? -16.755 -3.821 26.455 1.00 85.56 208 ALA A C 1
ATOM 1613 O O . ALA A 1 208 ? -16.823 -5.050 26.536 1.00 85.56 208 ALA A O 1
ATOM 1614 N N . ILE A 1 209 ? -17.064 -3.021 27.468 1.00 85.88 209 ILE A N 1
ATOM 1615 C CA . ILE A 1 209 ? -17.612 -3.450 28.750 1.00 85.88 209 ILE A CA 1
ATOM 1616 C C . ILE A 1 209 ? -18.942 -2.733 28.935 1.00 85.88 209 ILE A C 1
ATOM 1618 O O . ILE A 1 209 ? -19.007 -1.503 28.940 1.00 85.88 209 ILE A O 1
ATOM 1622 N N . CYS A 1 210 ? -20.012 -3.513 29.077 1.00 88.06 210 CYS A N 1
ATOM 1623 C CA . CYS A 1 210 ? -21.351 -2.970 29.252 1.00 88.06 210 CYS A CA 1
ATOM 1624 C C . CYS A 1 210 ? -21.494 -2.283 30.623 1.00 88.06 210 CYS A C 1
ATOM 1626 O O . CYS A 1 210 ? -21.207 -2.922 31.638 1.00 88.06 210 CYS A O 1
ATOM 1628 N N . PRO A 1 211 ? -22.031 -1.050 30.701 1.00 90.62 211 PRO A N 1
ATOM 1629 C CA . PRO A 1 211 ? -22.251 -0.378 31.985 1.00 90.62 211 PRO A CA 1
ATOM 1630 C C . PRO A 1 211 ? -23.304 -1.082 32.855 1.00 90.62 211 PRO A C 1
ATOM 1632 O O . PRO A 1 211 ? -23.294 -0.946 34.074 1.00 90.62 211 PRO A O 1
ATOM 1635 N N . GLN A 1 212 ? -24.209 -1.845 32.232 1.00 93.38 212 GLN A N 1
ATOM 1636 C CA . GLN A 1 212 ? -25.355 -2.463 32.899 1.00 93.38 212 GLN A CA 1
ATOM 1637 C C . GLN A 1 212 ? -25.031 -3.847 33.467 1.00 93.38 212 GLN A C 1
ATOM 1639 O O . GLN A 1 212 ? -25.233 -4.093 34.652 1.00 93.38 212 GLN A O 1
ATOM 1644 N N . CYS A 1 213 ? -24.538 -4.768 32.633 1.00 94.12 213 CYS A N 1
ATOM 1645 C CA . CYS A 1 213 ? -24.236 -6.136 33.069 1.00 94.12 213 CYS A CA 1
ATOM 1646 C C . CYS A 1 213 ? -22.762 -6.357 33.422 1.00 94.12 213 CYS A C 1
ATOM 1648 O O . CYS A 1 213 ? -22.414 -7.442 33.877 1.00 94.12 213 CYS A O 1
ATOM 1650 N N . ARG A 1 214 ? -21.891 -5.364 33.181 1.00 94.12 214 ARG A N 1
ATOM 1651 C CA . ARG A 1 214 ? -20.425 -5.454 33.338 1.00 94.12 214 ARG A CA 1
ATOM 1652 C C . ARG A 1 214 ? -19.761 -6.550 32.496 1.00 94.12 214 ARG A C 1
ATOM 1654 O O . ARG A 1 214 ? -18.569 -6.802 32.644 1.00 94.12 214 ARG A O 1
ATOM 1661 N N . GLY A 1 215 ? -20.513 -7.178 31.593 1.00 89.31 215 GLY A N 1
ATOM 1662 C CA . GLY A 1 215 ? -20.007 -8.177 30.665 1.00 89.31 215 GLY A CA 1
ATOM 1663 C C . GLY A 1 215 ? -19.114 -7.540 29.606 1.00 89.31 215 GLY A C 1
ATOM 1664 O O . GLY A 1 215 ? -19.427 -6.466 29.082 1.00 89.31 215 GLY A O 1
ATOM 1665 N N . SER A 1 216 ? -18.011 -8.221 29.299 1.00 90.00 216 SER A N 1
ATOM 1666 C CA . SER A 1 216 ? -17.094 -7.837 28.231 1.00 90.00 216 SER A CA 1
ATOM 1667 C C . SER A 1 216 ? -17.432 -8.583 26.942 1.00 90.00 216 SER A C 1
ATOM 1669 O O . SER A 1 216 ? -17.678 -9.787 26.977 1.00 90.00 216 SER A O 1
ATOM 1671 N N . PHE A 1 217 ? -17.450 -7.875 25.815 1.00 85.62 217 PHE A N 1
ATOM 1672 C CA . PHE A 1 217 ? -17.743 -8.444 24.499 1.00 85.62 217 PHE A CA 1
ATOM 1673 C C . PHE A 1 217 ? -16.942 -7.742 23.399 1.00 85.62 217 PHE A C 1
ATOM 1675 O O . PHE A 1 217 ? -16.472 -6.616 23.578 1.00 85.62 217 PHE A O 1
ATOM 1682 N N . GLU A 1 218 ? -16.790 -8.410 22.258 1.00 85.38 218 GLU A N 1
ATOM 1683 C CA . GLU A 1 218 ? -16.172 -7.840 21.059 1.00 85.38 218 GLU A CA 1
ATOM 1684 C C . GLU A 1 218 ? -17.254 -7.126 20.233 1.00 85.38 218 GLU A C 1
ATOM 1686 O O . GLU A 1 218 ? -18.250 -7.755 19.863 1.00 85.38 218 GLU A O 1
ATOM 1691 N N . PRO A 1 219 ? -17.138 -5.807 19.994 1.00 76.44 219 PRO A N 1
ATOM 1692 C CA . PRO A 1 219 ? -18.134 -5.082 19.217 1.00 76.44 219 PRO A CA 1
ATOM 1693 C C . PRO A 1 219 ? -18.117 -5.526 17.750 1.00 76.44 219 PRO A C 1
ATOM 1695 O O . PRO A 1 219 ? -17.124 -5.343 17.049 1.00 76.44 219 PRO A O 1
ATOM 1698 N N . GLU A 1 220 ? -19.231 -6.066 17.258 1.00 70.31 220 GLU A N 1
ATOM 1699 C CA . GLU A 1 220 ? -19.400 -6.291 15.820 1.00 70.31 220 GLU A CA 1
ATOM 1700 C C . GLU A 1 220 ? -19.526 -4.948 15.075 1.00 70.31 220 GLU A C 1
ATOM 1702 O O . GLU A 1 220 ? -20.293 -4.080 15.513 1.00 70.31 220 GLU A O 1
ATOM 1707 N N . PRO A 1 221 ? -18.865 -4.773 13.912 1.00 64.50 221 PRO A N 1
ATOM 1708 C CA . PRO A 1 221 ? -18.997 -3.568 13.086 1.00 64.50 221 PRO A CA 1
ATOM 1709 C C . PRO A 1 221 ? -20.456 -3.226 12.754 1.00 64.50 221 PRO A C 1
ATOM 1711 O O . PRO A 1 221 ? -20.817 -2.055 12.641 1.00 64.50 221 PRO A O 1
ATOM 1714 N N . GLY A 1 222 ? -21.309 -4.253 12.647 1.00 57.34 222 GLY A N 1
ATOM 1715 C CA . GLY A 1 222 ? -22.743 -4.115 12.408 1.00 57.34 222 GLY A CA 1
ATOM 1716 C C . GLY A 1 222 ? -23.484 -3.324 13.488 1.00 57.34 222 GLY A C 1
ATOM 1717 O O . GLY A 1 222 ? -24.398 -2.582 13.146 1.00 57.34 222 GLY A O 1
ATOM 1718 N N . HIS A 1 223 ? -23.063 -3.393 14.755 1.00 57.66 223 HIS A N 1
ATOM 1719 C CA . HIS A 1 223 ? -23.707 -2.641 15.840 1.00 57.66 223 HIS A CA 1
ATOM 1720 C C . HIS A 1 223 ? -23.431 -1.135 15.737 1.00 57.66 223 HIS A C 1
ATOM 1722 O O . HIS A 1 223 ? -24.320 -0.322 15.984 1.00 57.66 223 HIS A O 1
ATOM 1728 N N . LEU A 1 224 ? -22.221 -0.755 15.307 1.00 56.16 224 LEU A N 1
ATOM 1729 C CA . LEU A 1 224 ? -21.866 0.645 15.062 1.00 56.16 224 LEU A CA 1
ATOM 1730 C C . LEU A 1 224 ? -22.580 1.183 13.812 1.00 56.16 224 LEU A C 1
ATOM 1732 O O . LEU A 1 224 ? -23.065 2.311 13.802 1.00 56.16 224 LEU A O 1
ATOM 1736 N N . MET A 1 225 ? -22.684 0.357 12.766 1.00 52.19 225 MET A N 1
ATOM 1737 C CA . MET A 1 225 ? -23.400 0.715 11.541 1.00 52.19 225 MET A CA 1
ATOM 1738 C C . MET A 1 225 ? -24.911 0.825 11.769 1.00 52.19 225 MET A C 1
ATOM 1740 O O . MET A 1 225 ? -25.507 1.756 11.245 1.00 52.19 225 MET A O 1
ATOM 1744 N N . GLN A 1 226 ? -25.536 -0.044 12.571 1.00 48.94 226 GLN A N 1
ATOM 1745 C CA . GLN A 1 226 ? -26.960 0.071 12.926 1.00 48.94 226 GLN A CA 1
ATOM 1746 C C . GLN A 1 226 ? -27.273 1.404 13.613 1.00 48.94 226 GLN A C 1
ATOM 1748 O O . GLN A 1 226 ? -28.241 2.063 13.235 1.00 48.94 226 GLN A O 1
ATOM 1753 N N . ALA A 1 227 ? -26.424 1.843 14.548 1.00 48.69 227 ALA A N 1
ATOM 1754 C CA . ALA A 1 227 ? -26.564 3.150 15.189 1.00 48.69 227 ALA A CA 1
ATOM 1755 C C . ALA A 1 227 ? -26.471 4.313 14.177 1.00 48.69 227 ALA A C 1
ATOM 1757 O O . ALA A 1 227 ? -27.215 5.288 14.277 1.00 48.69 227 ALA A O 1
ATOM 1758 N N . LEU A 1 228 ? -25.613 4.190 13.156 1.00 42.78 228 LEU A N 1
ATOM 1759 C CA . LEU A 1 228 ? -25.475 5.184 12.084 1.00 42.78 228 LEU A CA 1
ATOM 1760 C C . LEU A 1 228 ? -26.631 5.136 11.058 1.00 42.78 228 LEU A C 1
ATOM 1762 O O . LEU A 1 228 ? -27.096 6.189 10.623 1.00 42.78 228 LEU A O 1
ATOM 1766 N N . TYR A 1 229 ? -27.125 3.947 10.688 1.00 37.22 229 TYR A N 1
ATOM 1767 C CA . TYR A 1 229 ? -28.204 3.749 9.705 1.00 37.22 229 TYR A CA 1
ATOM 1768 C C . TYR A 1 229 ? -29.581 4.178 10.225 1.00 37.22 229 TYR A C 1
ATOM 1770 O O . TYR A 1 229 ? -30.344 4.769 9.459 1.00 37.22 229 TYR A O 1
ATOM 1778 N N . MET A 1 230 ? -29.881 3.968 11.514 1.00 38.91 230 MET A N 1
ATOM 1779 C CA . MET A 1 230 ? -31.127 4.454 12.132 1.00 38.91 230 MET A CA 1
ATOM 1780 C C . MET A 1 230 ? -31.275 5.982 12.012 1.00 38.91 230 MET A C 1
ATOM 1782 O O . MET A 1 230 ? -32.384 6.487 11.878 1.00 38.91 230 MET A O 1
ATOM 1786 N N . ARG A 1 231 ? -30.163 6.730 11.964 1.00 40.47 231 ARG A N 1
ATOM 1787 C CA . ARG A 1 231 ? -30.165 8.193 11.780 1.00 40.47 231 ARG A CA 1
ATOM 1788 C C . ARG A 1 231 ? -30.322 8.635 10.326 1.00 40.47 231 ARG A C 1
ATOM 1790 O O . ARG A 1 231 ? -30.835 9.722 10.079 1.00 40.47 231 ARG A O 1
ATOM 1797 N N . ALA A 1 232 ? -29.886 7.826 9.363 1.00 36.53 232 ALA A N 1
ATOM 1798 C CA . ALA A 1 232 ? -30.051 8.153 7.947 1.00 36.53 232 ALA A CA 1
ATOM 1799 C C . ALA A 1 232 ? -31.514 8.026 7.472 1.00 36.53 232 ALA A C 1
ATOM 1801 O O . ALA A 1 232 ? -31.797 8.343 6.321 1.00 36.53 232 ALA A O 1
ATOM 1802 N N . GLY A 1 233 ? -32.432 7.554 8.331 1.00 34.50 233 GLY A N 1
ATOM 1803 C CA . GLY A 1 233 ? -33.832 7.309 7.972 1.00 34.50 233 GLY A CA 1
ATOM 1804 C C . GLY A 1 233 ? -34.012 6.130 7.012 1.00 34.50 233 GLY A C 1
ATOM 1805 O O . GLY A 1 233 ? -35.045 6.016 6.368 1.00 34.50 233 GLY A O 1
ATOM 1806 N N . LEU A 1 234 ? -33.003 5.259 6.893 1.00 38.44 234 LEU A N 1
ATOM 1807 C CA . LEU A 1 234 ? -32.974 4.143 5.938 1.00 38.44 234 LEU A CA 1
ATOM 1808 C C . LEU A 1 234 ? -33.410 2.801 6.559 1.00 38.44 234 LEU A C 1
ATOM 1810 O O . LEU A 1 234 ? -33.182 1.753 5.963 1.00 38.44 234 LEU A O 1
ATOM 1814 N N . GLY A 1 235 ? -33.984 2.825 7.766 1.00 37.38 235 GLY A N 1
ATOM 1815 C CA . GLY A 1 235 ? -34.417 1.633 8.505 1.00 37.38 235 GLY A CA 1
ATOM 1816 C C . GLY A 1 235 ? -35.912 1.321 8.424 1.00 37.38 235 GLY A C 1
ATOM 1817 O O . GLY A 1 235 ? -36.286 0.190 8.708 1.00 37.38 235 GLY A O 1
ATOM 1818 N N . ASP A 1 236 ? -36.745 2.272 7.995 1.00 42.59 236 ASP A N 1
ATOM 1819 C CA . ASP A 1 236 ? -38.190 2.063 7.871 1.00 42.59 236 ASP A CA 1
ATOM 1820 C C . ASP A 1 236 ? -38.579 1.899 6.401 1.00 42.59 236 ASP A C 1
ATOM 1822 O O . ASP A 1 236 ? -39.032 2.824 5.727 1.00 42.59 236 ASP A O 1
ATOM 1826 N N . ALA A 1 237 ? -38.392 0.679 5.905 1.00 31.48 237 ALA A N 1
ATOM 1827 C CA . ALA A 1 237 ? -39.137 0.154 4.772 1.00 31.48 237 ALA A CA 1
ATOM 1828 C C . ALA A 1 237 ? -39.359 -1.352 4.977 1.00 31.48 237 ALA A C 1
ATOM 1830 O O . ALA A 1 237 ? -38.535 -2.163 4.559 1.00 31.48 237 ALA A O 1
ATOM 1831 N N . SER A 1 238 ? -40.510 -1.655 5.600 1.00 32.22 238 SER A N 1
ATOM 1832 C CA . SER A 1 238 ? -41.267 -2.929 5.639 1.00 32.22 238 SER A CA 1
ATOM 1833 C C . SER A 1 238 ? -40.609 -4.178 6.225 1.00 32.22 238 SER A C 1
ATOM 1835 O O . SER A 1 238 ? -39.677 -4.721 5.59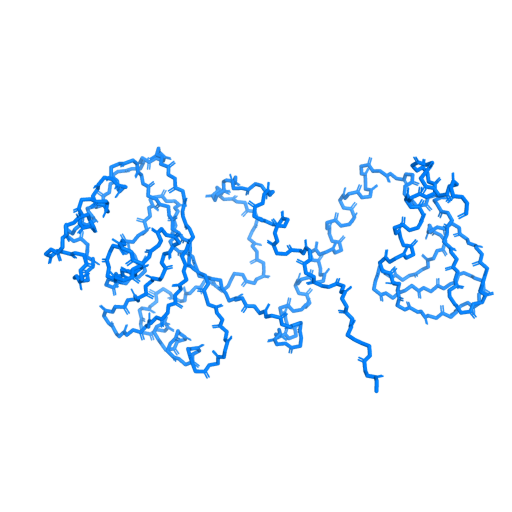7 1.00 32.22 238 SER A O 1
#

Sequence (238 aa):
MQRCGAGRILLAAALCSLRIGRCSAGPRWPGQSRMPTSTTSIYARLGNLLTREIRRLATFHLSKSGWEYFSRHLGTEATAKLVLTRQDMPVEPSDTSGGGHVVVLTGCGPHSLTLLNSWGRNWGDEGKFCVEDHTILDSAGFPMCFYDVYWLEKDLKESERKAFDTKVDEAILSRAAHWPSIFEFEALCPLCGKSAPIANFAGSIRRAICPQCRGSFEPEPGHLMQALYMRAGLGDAS